Protein AF-0000000084686132 (afdb_homodimer)

Sequence (216 aa):
MSENVVHTTDDSFEQDVLASEQPVLVDFWAEWCGPCKMVAPILDEIADEYAGKLKVVKLDIDSNPAMPRRFGVRGIPTLMVYKAGEVEATKVGAVTKSQLSAFIDSNIMSENVVHTTDDSFEQDVLASEQPVLVDFWAEWCGPCKMVAPILDEIADEYAGKLKVVKLDIDSNPAMPRRFGVRGIPTLMVYKAGEVEATKVGAVTKSQLSAFIDSNI

Organism: NCBI:txid1198232

InterPro domains:
  IPR005746 Thioredoxin [PIRSF000077] (4-106)
  IPR005746 Thioredoxin [TIGR01068] (9-107)
  IPR013766 Thioredoxin domain [PF00085] (5-105)
  IPR013766 Thioredoxin domain [PS51352] (1-108)
  IPR017937 Thioredoxin, conserved site [PS00194] (25-43)
  IPR036249 Thioredoxin-like superfamily [SSF52833] (3-107)

Radius of gyration: 17.1 Å; Cα contacts (8 Å, |Δi|>4): 417; chains: 2; bounding box: 38×48×39 Å

pLDDT: mean 97.39, std 3.77, range [67.0, 98.94]

Solvent-accessible surface area (backbone atoms only — not comparable to full-atom values): 11495 Å² total; per-residue (Å²): 130,46,90,53,52,42,77,53,44,60,86,46,33,54,66,69,45,41,65,23,89,50,34,26,41,37,38,37,31,48,92,89,35,66,55,29,59,66,32,47,63,45,50,35,52,48,19,62,74,33,55,93,64,38,45,32,35,36,36,48,44,84,86,24,56,60,52,40,57,72,66,41,60,86,61,68,26,28,38,34,37,30,48,78,49,34,75,38,34,36,40,47,47,73,61,52,65,68,53,47,50,51,55,46,62,75,68,102,130,47,90,53,50,43,78,54,45,61,85,46,34,54,65,71,45,40,64,24,90,49,34,27,41,37,37,37,31,48,93,88,36,63,57,31,61,68,33,47,63,45,52,37,52,48,17,61,75,33,56,93,63,38,45,32,35,37,36,46,42,83,86,24,57,61,52,39,58,71,64,41,59,86,60,69,26,27,39,35,36,31,48,78,49,34,75,40,33,37,41,47,48,73,62,51,63,69,55,47,50,52,55,47,61,75,68,102

Nearest PDB structures (foldseek):
  2tir-assembly1_A  TM=9.862E-01  e=3.486E-18  Escherichia coli
  3dxb-assembly2_D  TM=9.756E-01  e=6.729E-18  Escherichia coli O157:H7
  5xoc-assembly1_B  TM=9.919E-01  e=1.387E-17  Escherichia coli K-12
  7sce-assembly1_A  TM=9.836E-01  e=7.675E-18  Escherichia coli K-12
  7ool-assembly2_B  TM=9.824E-01  e=1.216E-17  Candidatus Photodesmus anomalopis

Secondary structure (DSSP, 8-state):
--TTEEE--TTTHIIIIIT-SS-EEEEEE-TT-HHHHHHHHHHHHHHHHTTTT-EEEEEETTT--HHHHHTT--SSSEEEEEETTEEEEEEES---HHHHHHHHHTT-/--TTEEE--TTTHIIIIIT-SS-EEEEEE-TT-HHHHHHHHHHHHHHHHTTTT-EEEEEETTT--HHHHHTT--SSSEEEEEETTEEEEEEES---HHHHHHHHHTT-

Structure (mmCIF, N/CA/C/O backbone):
data_AF-0000000084686132-model_v1
#
loop_
_entity.id
_entity.type
_entity.pdbx_description
1 polymer Thioredoxin
#
loop_
_atom_site.group_PDB
_atom_site.id
_atom_site.type_symbol
_atom_site.label_atom_id
_atom_site.label_alt_id
_atom_site.label_comp_id
_atom_site.label_asym_id
_atom_site.label_entity_id
_atom_site.label_seq_id
_atom_site.pdbx_PDB_ins_code
_atom_site.Cartn_x
_atom_site.Cartn_y
_atom_site.Cartn_z
_atom_site.occupancy
_atom_site.B_iso_or_equiv
_atom_site.auth_seq_id
_atom_site.auth_comp_id
_atom_site.auth_asym_id
_atom_site.auth_atom_id
_atom_site.pdbx_PDB_model_num
ATOM 1 N N . MET A 1 1 ? 10.828 24.781 2.727 1 67 1 MET A N 1
ATOM 2 C CA . MET A 1 1 ? 9.797 23.891 3.258 1 67 1 MET A CA 1
ATOM 3 C C . MET A 1 1 ? 8.438 24.578 3.244 1 67 1 MET A C 1
ATOM 5 O O . MET A 1 1 ? 8.32 25.75 3.592 1 67 1 MET A O 1
ATOM 9 N N . SER A 1 2 ? 7.477 23.844 2.508 1 78.88 2 SER A N 1
ATOM 10 C CA . SER A 1 2 ? 6.145 24.438 2.418 1 78.88 2 SER A CA 1
ATOM 11 C C . SER A 1 2 ? 5.488 24.531 3.791 1 78.88 2 SER A C 1
ATOM 13 O O . SER A 1 2 ? 5.648 23.625 4.621 1 78.88 2 SER A O 1
ATOM 15 N N . GLU A 1 3 ? 4.855 25.625 4.023 1 87.94 3 GLU A N 1
ATOM 16 C CA . GLU A 1 3 ? 4.105 25.797 5.262 1 87.94 3 GLU A CA 1
ATOM 17 C C . GLU A 1 3 ? 2.916 24.844 5.328 1 87.94 3 GLU A C 1
ATOM 19 O O . GLU A 1 3 ? 2.324 24.656 6.391 1 87.94 3 GLU A O 1
ATOM 24 N N . ASN A 1 4 ? 2.699 24.188 4.23 1 92.62 4 ASN A N 1
ATOM 25 C CA . ASN A 1 4 ? 1.525 23.328 4.129 1 92.62 4 ASN A CA 1
ATOM 26 C C . ASN A 1 4 ? 1.869 21.875 4.43 1 92.62 4 ASN A C 1
ATOM 28 O O . ASN A 1 4 ? 0.999 21 4.379 1 92.62 4 ASN A O 1
ATOM 32 N N . VAL A 1 5 ? 3.125 21.703 4.84 1 97.5 5 VAL A N 1
ATOM 33 C CA . VAL A 1 5 ? 3.541 20.359 5.234 1 97.5 5 VAL A CA 1
ATOM 34 C C . VAL A 1 5 ? 3.67 20.297 6.758 1 97.5 5 VAL A C 1
ATOM 36 O O . VAL A 1 5 ? 4.34 21.125 7.367 1 97.5 5 VAL A O 1
ATOM 39 N N . VAL A 1 6 ? 3.086 19.344 7.309 1 98 6 VAL A N 1
ATOM 40 C CA . VAL A 1 6 ? 3.113 19.156 8.758 1 98 6 VAL A CA 1
ATOM 41 C C . VAL A 1 6 ? 4.156 18.109 9.125 1 98 6 VAL A C 1
ATOM 43 O O . VAL A 1 6 ? 4.234 17.047 8.5 1 98 6 VAL A O 1
ATOM 46 N N . HIS A 1 7 ? 4.953 18.359 10.094 1 98.44 7 HIS A N 1
ATOM 47 C CA . HIS A 1 7 ? 5.871 17.375 10.656 1 98.44 7 HIS A CA 1
ATOM 48 C C . HIS A 1 7 ? 5.324 16.797 11.961 1 98.44 7 HIS A C 1
ATOM 50 O O . HIS A 1 7 ? 5.262 17.484 12.977 1 98.44 7 HIS A O 1
ATOM 56 N N . THR A 1 8 ? 4.984 15.594 11.93 1 98.81 8 THR A N 1
ATOM 57 C CA . THR A 1 8 ? 4.328 14.953 13.062 1 98.81 8 THR A CA 1
ATOM 58 C C . THR A 1 8 ? 5.309 14.078 13.836 1 98.81 8 THR A C 1
ATOM 60 O O . THR A 1 8 ? 6.5 14.031 13.508 1 98.81 8 THR A O 1
ATOM 63 N N . THR A 1 9 ? 4.871 13.484 14.977 1 98.81 9 THR A N 1
ATOM 64 C CA . THR A 1 9 ? 5.605 12.562 15.828 1 98.81 9 THR A CA 1
ATOM 65 C C . THR A 1 9 ? 4.734 11.367 16.203 1 98.81 9 THR A C 1
ATOM 67 O O . THR A 1 9 ? 3.539 11.344 15.898 1 98.81 9 THR A O 1
ATOM 70 N N . ASP A 1 10 ? 5.348 10.414 16.828 1 98.88 10 ASP A N 1
ATOM 71 C CA . ASP A 1 10 ? 4.582 9.289 17.344 1 98.88 10 ASP A CA 1
ATOM 72 C C . ASP A 1 10 ? 3.482 9.758 18.297 1 98.88 10 ASP A C 1
ATOM 74 O O . ASP A 1 10 ? 2.375 9.219 18.297 1 98.88 10 ASP A O 1
ATOM 78 N N . ASP A 1 11 ? 3.781 10.82 18.969 1 98.69 11 ASP A N 1
ATOM 79 C CA . ASP A 1 11 ? 2.855 11.297 20 1 98.69 11 ASP A CA 1
ATOM 80 C C . ASP A 1 11 ? 1.684 12.047 19.375 1 98.69 11 ASP A C 1
ATOM 82 O O . ASP A 1 11 ? 0.564 12 19.891 1 98.69 11 ASP A O 1
ATOM 86 N N . SER A 1 12 ? 1.908 12.68 18.328 1 98.75 12 SER A N 1
ATOM 87 C CA . SER A 1 12 ? 0.886 13.547 17.75 1 98.75 12 SER A CA 1
ATOM 88 C C . SER A 1 12 ? 0.231 12.906 16.531 1 98.75 12 SER A C 1
ATOM 90 O O . SER A 1 12 ? -0.722 13.453 15.977 1 98.75 12 SER A O 1
ATOM 92 N N . PHE A 1 13 ? 0.649 11.758 16.172 1 98.88 13 PHE A N 1
ATOM 93 C CA . PHE A 1 13 ? 0.215 11.094 14.953 1 98.88 13 PHE A CA 1
ATOM 94 C C . PHE A 1 13 ? -1.297 10.906 14.945 1 98.88 13 PHE A C 1
ATOM 96 O O . PHE A 1 13 ? -1.955 11.133 13.93 1 98.88 13 PHE A O 1
ATOM 103 N N . GLU A 1 14 ? -1.869 10.453 16.016 1 98.62 14 GLU A N 1
ATOM 104 C CA . GLU A 1 14 ? -3.307 10.219 16.094 1 98.62 14 GLU A CA 1
ATOM 105 C C . GLU A 1 14 ? -4.098 11.477 15.758 1 98.62 14 GLU A C 1
ATOM 107 O O . GLU A 1 14 ? -5 11.43 14.914 1 98.62 14 GLU A O 1
ATOM 112 N N . GLN A 1 15 ? -3.777 12.516 16.297 1 98.5 15 GLN A N 1
ATOM 113 C CA . GLN A 1 15 ? -4.473 13.773 16.062 1 98.5 15 GLN A CA 1
ATOM 114 C C . GLN A 1 15 ? -4.203 14.297 14.656 1 98.5 15 GLN A C 1
ATOM 116 O O . GLN A 1 15 ? -5.125 14.742 13.969 1 98.5 15 GLN A O 1
ATOM 121 N N . ASP A 1 16 ? -2.951 14.188 14.234 1 98.62 16 ASP A N 1
ATOM 122 C CA . ASP A 1 16 ? -2.549 14.781 12.961 1 98.62 16 ASP A CA 1
ATOM 123 C C . ASP A 1 16 ? -3.064 13.961 11.781 1 98.62 16 ASP A C 1
ATOM 125 O O . ASP A 1 16 ? -3.328 14.508 10.711 1 98.62 16 ASP A O 1
ATOM 129 N N . VAL A 1 17 ? -3.26 12.656 11.969 1 98.81 17 VAL A N 1
ATOM 130 C CA . VAL A 1 17 ? -3.473 11.781 10.828 1 98.81 17 VAL A CA 1
ATOM 131 C C . VAL A 1 17 ? -4.762 10.984 11.016 1 98.81 17 VAL A C 1
ATOM 133 O O . VAL A 1 17 ? -5.711 11.133 10.242 1 98.81 17 VAL A O 1
ATOM 136 N N . LEU A 1 18 ? -4.852 10.258 12.102 1 98.62 18 LEU A N 1
ATOM 137 C CA . LEU A 1 18 ? -5.93 9.281 12.234 1 98.62 18 LEU A CA 1
ATOM 138 C C . LEU A 1 18 ? -7.258 9.977 12.531 1 98.62 18 LEU A C 1
ATOM 140 O O . LEU A 1 18 ? -8.312 9.508 12.109 1 98.62 18 LEU A O 1
ATOM 144 N N . ALA A 1 19 ? -7.219 11.109 13.156 1 98.62 19 ALA A N 1
ATOM 145 C CA . ALA A 1 19 ? -8.43 11.828 13.531 1 98.62 19 ALA A CA 1
ATOM 146 C C . ALA A 1 19 ? -8.773 12.914 12.508 1 98.62 19 ALA A C 1
ATOM 148 O O . ALA A 1 19 ? -9.766 13.633 12.664 1 98.62 19 ALA A O 1
ATOM 149 N N . SER A 1 20 ? -7.941 13 11.492 1 98.44 20 SER A N 1
ATOM 150 C CA . SER A 1 20 ? -8.148 14.047 10.508 1 98.44 20 SER A CA 1
ATOM 151 C C . SER A 1 20 ? -9.453 13.844 9.742 1 98.44 20 SER A C 1
ATOM 153 O O . SER A 1 20 ? -9.781 12.719 9.359 1 98.44 20 SER A O 1
ATOM 155 N N . GLU A 1 21 ? -10.125 14.898 9.453 1 97.06 21 GLU A N 1
ATOM 156 C CA . GLU A 1 21 ? -11.344 14.844 8.656 1 97.06 21 GLU A CA 1
ATOM 157 C C . GLU A 1 21 ? -11.023 14.82 7.164 1 97.06 21 GLU A C 1
ATOM 159 O O . GLU A 1 21 ? -11.82 14.336 6.355 1 97.06 21 GLU A O 1
ATOM 164 N N . GLN A 1 22 ? -9.906 15.359 6.883 1 97.44 22 GLN A N 1
ATOM 165 C CA . GLN A 1 22 ? -9.438 15.344 5.5 1 97.44 22 GLN A CA 1
ATOM 166 C C . GLN A 1 22 ? -8.539 14.141 5.234 1 97.44 22 GLN A C 1
ATOM 168 O O . GLN A 1 22 ? -7.883 13.641 6.148 1 97.44 22 GLN A O 1
ATOM 173 N N . PRO A 1 23 ? -8.508 13.711 3.951 1 98.75 23 PRO A N 1
ATOM 174 C CA . PRO A 1 23 ? -7.473 12.719 3.623 1 98.75 23 PRO A CA 1
ATOM 175 C C . PRO A 1 23 ? -6.062 13.211 3.943 1 98.75 23 PRO A C 1
ATOM 177 O O . PRO A 1 23 ? -5.785 14.414 3.846 1 98.75 23 PRO A O 1
ATOM 180 N N . VAL A 1 24 ? -5.219 12.289 4.344 1 98.88 24 VAL A N 1
ATOM 181 C CA . VAL A 1 24 ? -3.852 12.641 4.711 1 98.88 24 VAL A CA 1
ATOM 182 C C . VAL A 1 24 ? -2.865 11.797 3.91 1 98.88 24 VAL A C 1
ATOM 184 O O . VAL A 1 24 ? -3.049 10.586 3.77 1 98.88 24 VAL A O 1
ATOM 187 N N . LEU A 1 25 ? -1.914 12.422 3.314 1 98.94 25 LEU A N 1
ATOM 188 C CA . LEU A 1 25 ? -0.733 11.734 2.803 1 98.94 25 LEU A CA 1
ATOM 189 C C . LEU A 1 25 ? 0.409 11.789 3.812 1 98.94 25 LEU A C 1
ATOM 191 O O . LEU A 1 25 ? 0.868 12.875 4.176 1 98.94 25 LEU A O 1
ATOM 195 N N . VAL A 1 26 ? 0.846 10.656 4.242 1 98.94 26 VAL A N 1
ATOM 196 C CA . VAL A 1 26 ? 1.971 10.594 5.168 1 98.94 26 VAL A CA 1
ATOM 197 C C . VAL A 1 26 ? 3.223 10.117 4.434 1 98.94 26 VAL A C 1
ATOM 199 O O . VAL A 1 26 ? 3.191 9.102 3.738 1 98.94 26 VAL A O 1
ATOM 202 N N . ASP A 1 27 ? 4.262 10.867 4.598 1 98.88 27 ASP A N 1
ATOM 203 C CA . ASP A 1 27 ? 5.594 10.5 4.125 1 98.88 27 ASP A CA 1
ATOM 204 C C . ASP A 1 27 ? 6.461 9.984 5.27 1 98.88 27 ASP A C 1
ATOM 206 O O . ASP A 1 27 ? 6.867 10.758 6.141 1 98.88 27 ASP A O 1
ATOM 210 N N . PHE A 1 28 ? 6.68 8.711 5.289 1 98.94 28 PHE A N 1
ATOM 211 C CA . PHE A 1 28 ? 7.68 8.148 6.184 1 98.94 28 PHE A CA 1
ATOM 212 C C . PHE A 1 28 ? 9.078 8.266 5.578 1 98.94 28 PHE A C 1
ATOM 214 O O . PHE A 1 28 ? 9.352 7.688 4.523 1 98.94 28 PHE A O 1
ATOM 221 N N . TRP A 1 29 ? 9.906 8.977 6.285 1 98.69 29 TRP A N 1
ATOM 222 C CA . TRP A 1 29 ? 11.18 9.359 5.691 1 98.69 29 TRP A CA 1
ATOM 223 C C . TRP A 1 29 ? 12.297 9.336 6.734 1 98.69 29 TRP A C 1
ATOM 225 O O . TRP A 1 29 ? 12.039 9.117 7.922 1 98.69 29 TRP A O 1
ATOM 235 N N . ALA A 1 30 ? 13.516 9.445 6.238 1 98.75 30 ALA A N 1
ATOM 236 C CA . ALA A 1 30 ? 14.688 9.648 7.09 1 98.75 30 ALA A CA 1
ATOM 237 C C . ALA A 1 30 ? 15.68 10.609 6.441 1 98.75 30 ALA A C 1
ATOM 239 O O . ALA A 1 30 ? 15.719 10.734 5.215 1 98.75 30 ALA A O 1
ATOM 240 N N . GLU A 1 31 ? 16.5 11.234 7.305 1 97.5 31 GLU A N 1
ATOM 241 C CA . GLU A 1 31 ? 17.469 12.211 6.824 1 97.5 31 GLU A CA 1
ATOM 242 C C . GLU A 1 31 ? 18.516 11.562 5.91 1 97.5 31 GLU A C 1
ATOM 244 O O . GLU A 1 31 ? 18.969 12.18 4.945 1 97.5 31 GLU A O 1
ATOM 249 N N . TRP A 1 32 ? 18.891 10.352 6.148 1 98 32 TRP A N 1
ATOM 250 C CA . TRP A 1 32 ? 19.953 9.641 5.445 1 98 32 TRP A CA 1
ATOM 251 C C . TRP A 1 32 ? 19.422 9.008 4.16 1 98 32 TRP A C 1
ATOM 253 O O . TRP A 1 32 ? 20.188 8.367 3.428 1 98 32 TRP A O 1
ATOM 263 N N . CYS A 1 33 ? 18.25 9.227 3.895 1 98.31 33 CYS A N 1
ATOM 264 C CA . CYS A 1 33 ? 17.641 8.562 2.756 1 98.31 33 CYS A CA 1
ATOM 265 C C . CYS A 1 33 ? 17.672 9.453 1.516 1 98.31 33 CYS A C 1
ATOM 267 O O . CYS A 1 33 ? 16.953 10.438 1.426 1 98.31 33 CYS A O 1
ATOM 269 N N . GLY A 1 34 ? 18.422 9.117 0.52 1 97.88 34 GLY A N 1
ATOM 270 C CA . GLY A 1 34 ? 18.594 9.875 -0.711 1 97.88 34 GLY A CA 1
ATOM 271 C C . GLY A 1 34 ? 17.297 10.062 -1.48 1 97.88 34 GLY A C 1
ATOM 272 O O . GLY A 1 34 ? 16.891 11.195 -1.742 1 97.88 34 GLY A O 1
ATOM 273 N N . PRO A 1 35 ? 16.703 8.953 -1.804 1 98.25 35 PRO A N 1
ATOM 274 C CA . PRO A 1 35 ? 15.422 9.07 -2.504 1 98.25 35 PRO A CA 1
ATOM 275 C C . PRO A 1 35 ? 14.406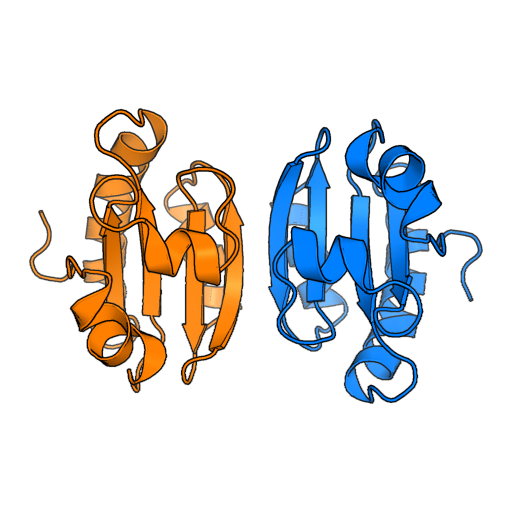 9.922 -1.742 1 98.25 35 PRO A C 1
ATOM 277 O O . PRO A 1 35 ? 13.617 10.648 -2.355 1 98.25 35 PRO A O 1
ATOM 280 N N . CYS A 1 36 ? 14.367 9.875 -0.479 1 98.56 36 CYS A N 1
ATOM 281 C CA . CYS A 1 36 ? 13.477 10.719 0.309 1 98.56 36 CYS A CA 1
ATOM 282 C C . CYS A 1 36 ? 13.727 12.195 0.025 1 98.56 36 CYS A C 1
ATOM 284 O O . CYS A 1 36 ? 12.789 12.984 -0.061 1 98.56 36 CYS A O 1
ATOM 286 N N . LYS A 1 37 ? 14.891 12.5 -0.057 1 97.5 37 LYS A N 1
ATOM 287 C CA . LYS A 1 37 ? 15.25 13.891 -0.342 1 97.5 37 LYS A CA 1
ATOM 288 C C . LYS A 1 37 ? 14.719 14.32 -1.709 1 97.5 37 LYS A C 1
ATOM 290 O O . LYS A 1 37 ? 14.336 15.477 -1.895 1 97.5 37 LYS A O 1
ATOM 295 N N . MET A 1 38 ? 14.68 13.383 -2.654 1 96.94 38 MET A N 1
ATOM 296 C CA . MET A 1 38 ? 14.172 13.656 -3.996 1 96.94 38 MET A CA 1
ATOM 297 C C . MET A 1 38 ? 12.656 13.867 -3.977 1 96.94 38 MET A C 1
ATOM 299 O O . MET A 1 38 ? 12.117 14.594 -4.809 1 96.94 38 MET A O 1
ATOM 303 N N . VAL A 1 39 ? 12.031 13.297 -3.051 1 98 39 VAL A N 1
ATOM 304 C CA . VAL A 1 39 ? 10.578 13.344 -2.961 1 98 39 VAL A CA 1
ATOM 305 C C . VAL A 1 39 ? 10.148 14.594 -2.189 1 98 39 VAL A C 1
ATOM 307 O O . VAL A 1 39 ? 9.055 15.117 -2.402 1 98 39 VAL A O 1
ATOM 310 N N . ALA A 1 40 ? 10.992 15.117 -1.39 1 97.94 40 ALA A N 1
ATOM 311 C CA . ALA A 1 40 ? 10.68 16.203 -0.459 1 97.94 40 ALA A CA 1
ATOM 312 C C . ALA A 1 40 ? 10.125 17.422 -1.198 1 97.94 40 ALA A C 1
ATOM 314 O O . ALA A 1 40 ? 9.055 17.922 -0.861 1 97.94 40 ALA A O 1
ATOM 315 N N . PRO A 1 41 ? 10.828 17.891 -2.25 1 97.94 41 PRO A N 1
ATOM 316 C CA . PRO A 1 41 ? 10.289 19.047 -2.947 1 97.94 41 PRO A CA 1
ATOM 317 C C . PRO A 1 41 ? 8.961 18.766 -3.643 1 97.94 41 PRO A C 1
ATOM 319 O O . PRO A 1 41 ? 8.125 19.656 -3.781 1 97.94 41 PRO A O 1
ATOM 322 N N . ILE A 1 42 ? 8.773 17.609 -4.074 1 98.5 42 ILE A N 1
ATOM 323 C CA . ILE A 1 42 ? 7.523 17.188 -4.707 1 98.5 42 ILE A CA 1
ATOM 324 C C . ILE A 1 42 ? 6.383 17.281 -3.697 1 98.5 42 ILE A C 1
ATOM 326 O O . ILE A 1 42 ? 5.293 17.75 -4.027 1 98.5 42 ILE A O 1
ATOM 330 N N . LEU A 1 43 ? 6.672 16.859 -2.469 1 98.69 43 LEU A N 1
ATOM 331 C CA . LEU A 1 43 ? 5.664 16.922 -1.417 1 98.69 43 LEU A CA 1
ATOM 332 C C . LEU A 1 43 ? 5.27 18.359 -1.12 1 98.69 43 LEU A C 1
ATOM 334 O O . LEU A 1 43 ? 4.105 18.641 -0.832 1 98.69 43 LEU A O 1
ATOM 338 N N . ASP A 1 44 ? 6.2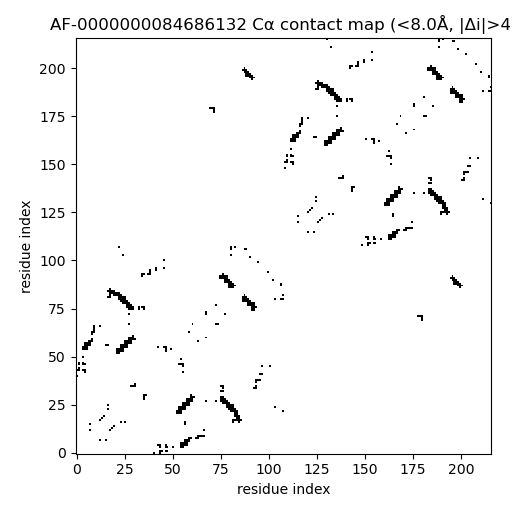34 19.25 -1.21 1 98.38 44 ASP A N 1
ATOM 339 C CA . ASP A 1 44 ? 5.93 20.672 -1.042 1 98.38 44 ASP A CA 1
ATOM 340 C C . ASP A 1 44 ? 4.957 21.156 -2.115 1 98.38 44 ASP A C 1
ATOM 342 O O . ASP A 1 44 ? 3.973 21.828 -1.812 1 98.38 44 ASP A O 1
ATOM 346 N N . GLU A 1 45 ? 5.242 20.75 -3.303 1 98.5 45 GLU A N 1
ATOM 347 C CA . GLU A 1 45 ? 4.375 21.141 -4.41 1 98.5 45 GLU A CA 1
ATOM 348 C C . GLU A 1 45 ? 2.979 20.531 -4.254 1 98.5 45 GLU A C 1
ATOM 350 O O . GLU A 1 45 ? 1.976 21.219 -4.48 1 98.5 45 GLU A O 1
ATOM 355 N N . ILE A 1 46 ? 2.932 19.297 -3.869 1 98.69 46 ILE A N 1
ATOM 356 C CA . ILE A 1 46 ? 1.668 18.594 -3.678 1 98.69 46 ILE A CA 1
ATOM 357 C C . ILE A 1 46 ? 0.862 19.281 -2.572 1 98.69 46 ILE A C 1
ATOM 359 O O . ILE A 1 46 ? -0.346 19.469 -2.711 1 98.69 46 ILE A O 1
ATOM 363 N N . ALA A 1 47 ? 1.537 19.641 -1.506 1 98.5 47 ALA A N 1
ATOM 364 C CA . ALA A 1 47 ? 0.864 20.281 -0.386 1 98.5 47 ALA A CA 1
ATOM 365 C C . ALA A 1 47 ? 0.205 21.594 -0.826 1 98.5 47 ALA A C 1
ATOM 367 O O . ALA A 1 47 ? -0.906 21.906 -0.396 1 98.5 47 ALA A O 1
ATOM 368 N N . ASP A 1 48 ? 0.89 22.234 -1.676 1 97.88 48 ASP A N 1
ATOM 369 C CA . ASP A 1 48 ? 0.363 23.5 -2.176 1 97.88 48 ASP A CA 1
ATOM 370 C C . ASP A 1 48 ? -0.796 23.266 -3.143 1 97.88 48 ASP A C 1
ATOM 372 O O . ASP A 1 48 ? -1.846 23.906 -3.025 1 97.88 48 ASP A O 1
ATOM 376 N N . GLU A 1 49 ? -0.63 22.375 -3.98 1 98 49 GLU A N 1
ATOM 377 C CA . GLU A 1 49 ? -1.593 22.125 -5.051 1 98 49 GLU A CA 1
ATOM 378 C C . GLU A 1 49 ? -2.885 21.531 -4.508 1 98 49 GLU A C 1
ATOM 380 O O . GLU A 1 49 ? -3.965 21.766 -5.055 1 98 49 GLU A O 1
ATOM 385 N N . TYR A 1 50 ? -2.805 20.781 -3.443 1 98.06 50 TYR A N 1
ATOM 386 C CA . TYR A 1 50 ? -3.971 20.078 -2.922 1 98.06 50 TYR A CA 1
ATOM 387 C C . TYR A 1 50 ? -4.453 20.703 -1.624 1 98.06 50 TYR A C 1
ATOM 389 O O . TYR A 1 50 ? -5.199 20.078 -0.862 1 98.06 50 TYR A O 1
ATOM 397 N N . ALA A 1 51 ? -3.994 21.844 -1.388 1 96.81 51 ALA A N 1
ATOM 398 C CA . ALA A 1 51 ? -4.391 22.547 -0.172 1 96.81 51 ALA A CA 1
ATOM 399 C C . ALA A 1 51 ? -5.906 22.562 -0.011 1 96.81 51 ALA A C 1
ATOM 401 O O . ALA A 1 51 ? -6.637 22.844 -0.965 1 96.81 51 ALA A O 1
ATOM 402 N N . GLY A 1 52 ? -6.301 22.172 1.222 1 96.31 52 GLY A N 1
ATOM 403 C CA . GLY A 1 52 ? -7.73 22.156 1.491 1 96.31 52 GLY A CA 1
ATOM 404 C C . GLY A 1 52 ? -8.383 20.828 1.164 1 96.31 52 GLY A C 1
ATOM 405 O O . GLY A 1 52 ? -9.477 20.531 1.636 1 96.31 52 GLY A O 1
ATOM 406 N N . LYS A 1 53 ? -7.75 20 0.388 1 97.38 53 LYS A N 1
ATOM 407 C CA . LYS A 1 53 ? -8.297 18.719 -0.031 1 97.38 53 LYS A CA 1
ATOM 408 C C . LYS A 1 53 ? -7.504 17.547 0.569 1 97.38 53 LYS A C 1
ATOM 410 O O . LYS A 1 53 ? -8.031 16.453 0.739 1 97.38 53 LYS A O 1
ATOM 415 N N . LEU A 1 54 ? -6.262 17.875 0.824 1 98.62 54 LEU A N 1
ATOM 416 C CA . LEU A 1 54 ? -5.312 16.875 1.294 1 98.62 54 LEU A CA 1
ATOM 417 C C . LEU A 1 54 ? -4.312 17.484 2.271 1 98.62 54 LEU A C 1
ATOM 419 O O . LEU A 1 54 ? -3.736 18.531 1.997 1 98.62 54 LEU A O 1
ATOM 423 N N . LYS A 1 55 ? -4.16 16.844 3.381 1 98.62 55 LYS A N 1
ATOM 424 C CA . LYS A 1 55 ? -3.102 17.203 4.316 1 98.62 55 LYS A CA 1
ATOM 425 C C . LYS A 1 55 ? -1.839 16.391 4.066 1 98.62 55 LYS A C 1
ATOM 427 O O . LYS A 1 55 ? -1.903 15.164 3.926 1 98.62 55 LYS A O 1
ATOM 432 N N . VAL A 1 56 ? -0.719 17.062 3.959 1 98.88 56 VAL A N 1
ATOM 433 C CA . VAL A 1 56 ? 0.553 16.375 3.768 1 98.88 56 VAL A CA 1
ATOM 434 C C . VAL A 1 56 ? 1.347 16.375 5.07 1 98.88 56 VAL A C 1
ATOM 436 O O . VAL A 1 56 ? 1.581 17.438 5.656 1 98.88 56 VAL A O 1
ATOM 439 N N . VAL A 1 57 ? 1.726 15.211 5.504 1 98.88 57 VAL A N 1
ATOM 440 C CA . VAL A 1 57 ? 2.377 15.023 6.797 1 98.88 57 VAL A CA 1
ATOM 441 C C . VAL A 1 57 ? 3.672 14.234 6.617 1 98.88 57 VAL A C 1
ATOM 443 O O . VAL A 1 57 ? 3.73 13.305 5.809 1 98.88 57 VAL A O 1
ATOM 446 N N . LYS A 1 58 ? 4.676 14.609 7.305 1 98.88 58 LYS A N 1
ATOM 447 C CA . LYS A 1 58 ? 5.945 13.891 7.297 1 98.88 58 LYS A CA 1
ATOM 448 C C . LYS A 1 58 ? 6.262 13.32 8.672 1 98.88 58 LYS A C 1
ATOM 450 O O . LYS A 1 58 ? 6.043 13.977 9.695 1 98.88 58 LYS A O 1
ATOM 455 N N . LEU A 1 59 ? 6.727 12.117 8.695 1 98.94 59 LEU A N 1
ATOM 456 C CA . LEU A 1 59 ? 7.168 11.484 9.938 1 98.94 59 LEU A CA 1
ATOM 457 C C . LEU A 1 59 ? 8.547 10.867 9.766 1 98.94 59 LEU A C 1
ATOM 459 O O . LEU A 1 59 ? 8.734 9.969 8.938 1 98.94 59 LEU A O 1
ATOM 463 N N . ASP A 1 60 ? 9.531 11.352 10.555 1 98.88 60 ASP A N 1
ATOM 464 C CA . ASP A 1 60 ? 10.891 10.812 10.555 1 98.88 60 ASP A CA 1
ATOM 465 C C . ASP A 1 60 ? 10.961 9.5 11.32 1 98.88 60 ASP A C 1
ATOM 467 O O . ASP A 1 60 ? 10.758 9.469 12.539 1 98.88 60 ASP A O 1
ATOM 471 N N . ILE A 1 61 ? 11.344 8.398 10.633 1 98.75 61 ILE A N 1
ATOM 472 C CA . ILE A 1 61 ? 11.227 7.07 11.227 1 98.75 61 ILE A CA 1
ATOM 473 C C . ILE A 1 61 ? 12.312 6.871 12.281 1 98.75 61 ILE A C 1
ATOM 475 O O . ILE A 1 61 ? 12.188 6.008 13.148 1 98.75 61 ILE A O 1
ATOM 479 N N . ASP A 1 62 ? 13.406 7.602 12.234 1 98.56 62 ASP A N 1
ATOM 480 C CA . ASP A 1 62 ? 14.492 7.441 13.188 1 98.56 62 ASP A CA 1
ATOM 481 C C . ASP A 1 62 ? 14.109 8.008 14.555 1 98.56 62 ASP A C 1
ATOM 483 O O . ASP A 1 62 ? 14.375 7.383 15.586 1 98.56 62 ASP A O 1
ATOM 487 N N . SER A 1 63 ? 13.414 9.078 14.531 1 98.56 63 SER A N 1
ATOM 488 C CA . SER A 1 63 ? 13.031 9.75 15.773 1 98.56 63 SER A CA 1
ATOM 489 C C . SER A 1 63 ? 11.672 9.258 16.281 1 98.56 63 SER A C 1
ATOM 491 O O . SER A 1 63 ? 11.312 9.492 17.438 1 98.56 63 SER A O 1
ATOM 493 N N . ASN A 1 64 ? 10.969 8.586 15.414 1 98.81 64 ASN A N 1
ATOM 494 C CA . ASN A 1 64 ? 9.609 8.148 15.727 1 98.81 64 ASN A CA 1
ATOM 495 C C . ASN A 1 64 ? 9.367 6.711 15.273 1 98.81 64 ASN A C 1
ATOM 497 O O . ASN A 1 64 ? 8.617 6.473 14.328 1 98.81 64 ASN A O 1
ATOM 501 N N . PRO A 1 65 ? 9.875 5.715 15.992 1 98.38 65 PRO A N 1
ATOM 502 C CA . PRO A 1 65 ? 9.867 4.324 15.531 1 98.38 65 PRO A CA 1
ATOM 503 C C . PRO A 1 65 ? 8.523 3.639 15.75 1 98.38 65 PRO A C 1
ATOM 505 O O . PRO A 1 65 ? 8.25 2.594 15.156 1 98.38 65 PRO A O 1
ATOM 508 N N . ALA A 1 66 ? 7.59 4.184 16.516 1 98.56 66 ALA A N 1
ATOM 509 C CA . ALA A 1 66 ? 6.391 3.457 16.922 1 98.56 66 ALA A CA 1
ATOM 510 C C . ALA A 1 66 ? 5.395 3.355 15.773 1 98.56 66 ALA A C 1
ATOM 512 O O . ALA A 1 66 ? 4.941 2.26 15.43 1 98.56 66 ALA A O 1
ATOM 513 N N . MET A 1 67 ? 5.062 4.461 15.094 1 98.38 67 MET A N 1
ATOM 514 C CA . MET A 1 67 ? 4.039 4.457 14.055 1 98.38 67 MET A CA 1
ATOM 515 C C . MET A 1 67 ? 4.52 3.709 12.812 1 98.38 67 MET A C 1
ATOM 517 O O . MET A 1 67 ? 3.777 2.92 12.227 1 98.38 67 MET A O 1
ATOM 521 N N . PRO A 1 68 ? 5.828 3.898 12.398 1 98.25 68 PRO A N 1
ATOM 522 C CA . PRO A 1 68 ? 6.32 3.086 11.281 1 98.25 68 PRO A CA 1
ATOM 523 C C . PRO A 1 68 ? 6.199 1.586 11.547 1 98.25 68 PRO A C 1
ATOM 525 O O . PRO A 1 68 ? 5.82 0.827 10.648 1 98.25 68 PRO A O 1
ATOM 528 N N . ARG A 1 69 ? 6.484 1.239 12.734 1 96.81 69 ARG A N 1
ATOM 529 C CA . ARG A 1 69 ? 6.34 -0.168 13.102 1 96.81 69 ARG A CA 1
ATOM 530 C C . ARG A 1 69 ? 4.875 -0.59 13.086 1 96.81 69 ARG A C 1
ATOM 532 O O . ARG A 1 69 ? 4.527 -1.62 12.5 1 96.81 69 ARG A O 1
ATOM 539 N N . ARG A 1 70 ? 4.023 0.198 13.648 1 95.88 70 ARG A N 1
ATOM 540 C CA . ARG A 1 70 ? 2.598 -0.093 13.758 1 95.88 70 ARG A CA 1
ATOM 541 C C . ARG A 1 70 ? 1.962 -0.257 12.383 1 95.88 70 ARG A C 1
ATOM 543 O O . ARG A 1 70 ? 1.096 -1.113 12.195 1 95.88 70 ARG A O 1
ATOM 550 N N . PHE A 1 71 ? 2.41 0.499 11.445 1 96.75 71 PHE A N 1
ATOM 551 C CA . PHE A 1 71 ? 1.749 0.509 10.141 1 96.75 71 PHE A CA 1
ATOM 552 C C . PHE A 1 71 ? 2.561 -0.271 9.117 1 96.75 71 PHE A C 1
ATOM 554 O O . PHE A 1 71 ? 2.291 -0.194 7.914 1 96.75 71 PHE A O 1
ATOM 561 N N . GLY A 1 72 ? 3.564 -0.969 9.578 1 94.62 72 GLY A N 1
ATOM 562 C CA . GLY A 1 72 ? 4.258 -1.946 8.758 1 94.62 72 GLY A CA 1
ATOM 563 C C . GLY A 1 72 ? 5.176 -1.315 7.727 1 94.62 72 GLY A C 1
ATOM 564 O O . GLY A 1 72 ? 5.305 -1.821 6.609 1 94.62 72 GLY A O 1
ATOM 565 N N . VAL A 1 73 ? 5.812 -0.236 8.039 1 97.31 73 VAL A N 1
ATOM 566 C CA . VAL A 1 73 ? 6.777 0.398 7.152 1 97.31 73 VAL A CA 1
ATOM 567 C C . VAL A 1 73 ? 8.07 -0.41 7.137 1 97.31 73 VAL A C 1
ATOM 569 O O . VAL A 1 73 ? 8.727 -0.562 8.172 1 97.31 73 VAL A O 1
ATOM 572 N N . ARG A 1 74 ? 8.398 -0.876 5.969 1 93.5 74 ARG A N 1
ATOM 573 C CA . ARG A 1 74 ? 9.539 -1.78 5.871 1 93.5 74 ARG A CA 1
ATOM 574 C C . ARG A 1 74 ? 10.664 -1.16 5.047 1 93.5 74 ARG A C 1
ATOM 576 O O . ARG A 1 74 ? 11.758 -1.722 4.957 1 93.5 74 ARG A O 1
ATOM 583 N N . GLY A 1 75 ? 10.414 -0.094 4.52 1 95.88 75 GLY A N 1
ATOM 584 C CA . GLY A 1 75 ? 11.336 0.677 3.691 1 95.88 75 GLY A CA 1
ATOM 585 C C . GLY A 1 75 ? 10.914 2.125 3.525 1 95.88 75 GLY A C 1
ATOM 586 O O . GLY A 1 75 ? 9.789 2.494 3.871 1 95.88 75 GLY A O 1
ATOM 587 N N . ILE A 1 76 ? 11.852 2.963 3.037 1 98.12 76 ILE A N 1
ATOM 588 C CA . ILE A 1 76 ? 11.531 4.371 2.84 1 98.12 76 ILE A CA 1
ATOM 589 C C . ILE A 1 76 ? 12.109 4.855 1.513 1 98.12 76 ILE A C 1
ATOM 591 O O . ILE A 1 76 ? 13.125 4.328 1.043 1 98.12 76 ILE A O 1
ATOM 595 N N . PRO A 1 77 ? 11.578 5.906 0.928 1 98.69 77 PRO A N 1
ATOM 596 C CA . PRO A 1 77 ? 10.336 6.531 1.395 1 98.69 77 PRO A CA 1
ATOM 597 C C . PRO A 1 77 ? 9.125 5.621 1.244 1 98.69 77 PRO A C 1
ATOM 599 O O . PRO A 1 77 ? 9.062 4.812 0.312 1 98.69 77 PRO A O 1
ATOM 602 N N . THR A 1 78 ? 8.203 5.582 2.146 1 98.81 78 THR A N 1
ATOM 603 C CA . THR A 1 78 ? 6.863 5.004 2.066 1 98.81 78 THR A CA 1
ATOM 604 C C . THR A 1 78 ? 5.797 6.086 2.211 1 98.81 78 THR A C 1
ATOM 606 O O . THR A 1 78 ? 5.816 6.859 3.17 1 98.81 78 THR A O 1
ATOM 609 N N . LEU A 1 79 ? 4.961 6.168 1.218 1 98.88 79 LEU A N 1
ATOM 610 C CA . LEU A 1 79 ? 3.859 7.125 1.188 1 98.88 79 LEU A CA 1
ATOM 611 C C . LEU A 1 79 ? 2.523 6.426 1.406 1 98.88 79 LEU A C 1
ATOM 613 O O . LEU A 1 79 ? 2.178 5.496 0.674 1 98.88 79 LEU A O 1
ATOM 617 N N . MET A 1 80 ? 1.764 6.871 2.43 1 98.81 80 MET A N 1
ATOM 618 C CA . MET A 1 80 ? 0.474 6.258 2.732 1 98.81 80 MET A CA 1
ATOM 619 C C . MET A 1 80 ? -0.642 7.297 2.703 1 98.81 80 MET A C 1
ATOM 621 O O . MET A 1 80 ? -0.496 8.391 3.258 1 98.81 80 MET A O 1
ATOM 625 N N . VAL A 1 81 ? -1.729 6.98 2.041 1 98.88 81 VAL A N 1
ATOM 626 C CA . VAL A 1 81 ? -2.93 7.805 2.086 1 98.88 81 VAL A CA 1
ATOM 627 C C . VAL A 1 81 ? -3.881 7.277 3.158 1 98.88 81 VAL A C 1
ATOM 629 O O . VAL A 1 81 ? -4.18 6.082 3.197 1 98.88 81 VAL A O 1
ATOM 632 N N . TYR A 1 82 ? -4.227 8.125 4.035 1 98.69 82 TYR A N 1
ATOM 633 C CA . TYR A 1 82 ? -5.207 7.828 5.074 1 98.69 82 TYR A CA 1
ATOM 634 C C . TYR A 1 82 ? -6.531 8.531 4.789 1 98.69 82 TYR A C 1
ATOM 636 O O . TYR A 1 82 ? -6.547 9.688 4.359 1 98.69 82 TYR A O 1
ATOM 644 N N . LYS A 1 83 ? -7.617 7.863 5.031 1 97.94 83 LYS A N 1
ATOM 645 C CA . LYS A 1 83 ? -8.969 8.406 5.004 1 97.94 83 LYS A CA 1
ATOM 646 C C . LYS A 1 83 ? -9.805 7.867 6.164 1 97.94 83 LYS A C 1
ATOM 648 O O . LYS A 1 83 ? -9.883 6.652 6.363 1 97.94 83 LYS A O 1
ATOM 653 N N . ALA A 1 84 ? -10.266 8.828 6.926 1 96.31 84 ALA A N 1
ATOM 654 C CA . ALA A 1 84 ? -11.117 8.461 8.055 1 96.31 84 ALA A CA 1
ATOM 655 C C . ALA A 1 84 ? -10.391 7.516 9.008 1 96.31 84 ALA A C 1
ATOM 657 O O . ALA A 1 84 ? -10.945 6.5 9.43 1 96.31 84 AL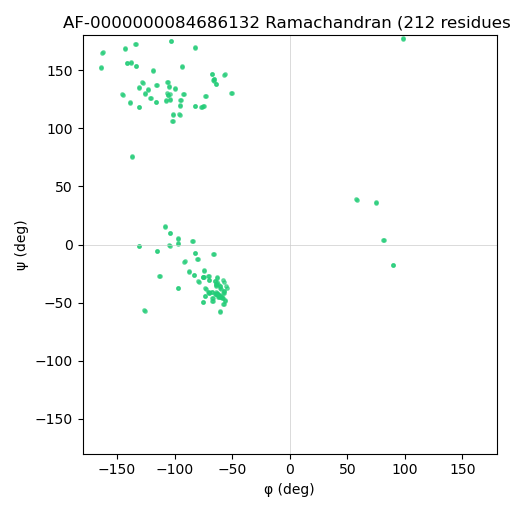A A O 1
ATOM 658 N N . GLY A 1 85 ? -9.109 7.824 9.164 1 96.5 85 GLY A N 1
ATOM 659 C CA . GLY A 1 85 ? -8.305 7.141 10.164 1 96.5 85 GLY A CA 1
ATOM 660 C C . GLY A 1 85 ? -7.797 5.789 9.695 1 96.5 85 GLY A C 1
ATOM 661 O O . GLY A 1 85 ? -7.16 5.062 10.461 1 96.5 85 GLY A O 1
ATOM 662 N N . GLU A 1 86 ? -8.078 5.441 8.391 1 96.75 86 GLU A N 1
ATOM 663 C CA . GLU A 1 86 ? -7.664 4.148 7.859 1 96.75 86 GLU A CA 1
ATOM 664 C C . GLU A 1 86 ? -6.711 4.32 6.68 1 96.75 86 GLU A C 1
ATOM 666 O O . GLU A 1 86 ? -6.809 5.297 5.934 1 96.75 86 GLU A O 1
ATOM 671 N N . VAL A 1 87 ? -5.828 3.355 6.535 1 98 87 VAL A N 1
ATOM 672 C CA . VAL A 1 87 ? -4.969 3.355 5.355 1 98 87 VAL A CA 1
ATOM 673 C C . VAL A 1 87 ? -5.777 2.953 4.125 1 98 87 VAL A C 1
ATOM 675 O O . VAL A 1 87 ? -6.457 1.925 4.129 1 98 87 VAL A O 1
ATOM 678 N N . GLU A 1 88 ? -5.656 3.818 3.113 1 98 88 GLU A N 1
ATOM 679 C CA . GLU A 1 88 ? -6.332 3.541 1.85 1 98 88 GLU A CA 1
ATOM 680 C C . GLU A 1 88 ? -5.383 2.898 0.843 1 98 88 GLU A C 1
ATOM 682 O O . GLU A 1 88 ? -5.789 2.045 0.052 1 98 88 GLU A O 1
ATOM 687 N N . ALA A 1 89 ? -4.168 3.363 0.874 1 98.44 89 ALA A N 1
ATOM 688 C CA . ALA A 1 89 ? -3.191 2.912 -0.113 1 98.44 89 ALA A CA 1
ATOM 689 C C . ALA A 1 89 ? -1.771 3.26 0.323 1 98.44 89 ALA A C 1
ATOM 691 O O . ALA A 1 89 ? -1.562 4.227 1.061 1 98.44 89 ALA A O 1
ATOM 692 N N . THR A 1 90 ? -0.83 2.492 -0.11 1 98.69 90 THR A N 1
ATOM 693 C CA . THR A 1 90 ? 0.589 2.686 0.164 1 98.69 90 THR A CA 1
ATOM 694 C C . THR A 1 90 ? 1.404 2.607 -1.123 1 98.69 90 THR A C 1
ATOM 696 O O . THR A 1 90 ? 1.144 1.76 -1.979 1 98.69 90 THR A O 1
ATOM 699 N N . LYS A 1 91 ? 2.285 3.51 -1.278 1 98.62 91 LYS A N 1
ATOM 700 C CA . LYS A 1 91 ? 3.303 3.486 -2.324 1 98.62 91 LYS A CA 1
ATOM 701 C C . LYS A 1 91 ? 4.707 3.504 -1.727 1 98.62 91 LYS A C 1
ATOM 703 O O . LYS A 1 91 ? 5.027 4.371 -0.91 1 98.62 91 LYS A O 1
ATOM 708 N N . VAL A 1 92 ? 5.527 2.51 -2.146 1 98.06 92 VAL A N 1
ATOM 709 C CA . VAL A 1 92 ? 6.871 2.404 -1.586 1 98.06 92 VAL A CA 1
ATOM 710 C C . VAL A 1 92 ? 7.898 2.887 -2.607 1 98.06 92 VAL A C 1
ATOM 712 O O . VAL A 1 92 ? 7.805 2.561 -3.793 1 98.06 92 VAL A O 1
ATOM 715 N N . GLY A 1 93 ? 8.852 3.664 -2.166 1 97.31 93 GLY A N 1
ATOM 716 C CA . GLY A 1 93 ? 9.938 4.098 -3.021 1 97.31 93 GLY A CA 1
ATOM 717 C C . GLY A 1 93 ? 9.734 5.492 -3.59 1 97.31 93 GLY A C 1
ATOM 718 O O . GLY A 1 93 ? 8.727 6.137 -3.314 1 97.31 93 GLY A O 1
ATOM 719 N N . ALA A 1 94 ? 10.695 5.973 -4.328 1 96.62 94 ALA A N 1
ATOM 720 C CA . ALA A 1 94 ? 10.641 7.305 -4.922 1 96.62 94 ALA A CA 1
ATOM 721 C C . ALA A 1 94 ? 9.562 7.383 -6 1 96.62 94 ALA A C 1
ATOM 723 O O . ALA A 1 94 ? 9.305 6.402 -6.703 1 96.62 94 ALA A O 1
ATOM 724 N N . VAL A 1 95 ? 8.961 8.516 -6.113 1 97.75 95 VAL A N 1
ATOM 725 C CA . VAL A 1 95 ? 7.93 8.781 -7.105 1 97.75 95 VAL A CA 1
ATOM 726 C C . VAL A 1 95 ? 8.211 10.117 -7.793 1 97.75 95 VAL A C 1
ATO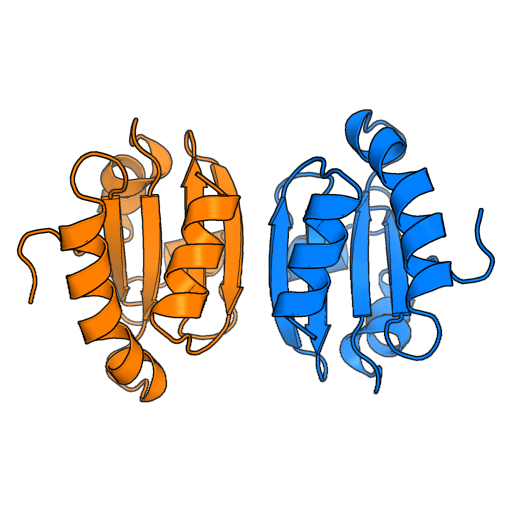M 728 O O . VAL A 1 95 ? 8.805 11.016 -7.199 1 97.75 95 VAL A O 1
ATOM 731 N N . THR A 1 96 ? 7.734 10.242 -9.008 1 97.38 96 THR A N 1
ATOM 732 C CA . THR A 1 96 ? 7.676 11.547 -9.664 1 97.38 96 THR A CA 1
ATOM 733 C C . THR A 1 96 ? 6.43 12.312 -9.227 1 97.38 96 THR A C 1
ATOM 735 O O . THR A 1 96 ? 5.535 11.75 -8.594 1 97.38 96 THR A O 1
ATOM 738 N N . LYS A 1 97 ? 6.457 13.562 -9.617 1 98 97 LYS A N 1
ATOM 739 C CA . LYS A 1 97 ? 5.285 14.367 -9.289 1 98 97 LYS A CA 1
ATOM 740 C C . LYS A 1 97 ? 4.027 13.789 -9.938 1 98 97 LYS A C 1
ATOM 742 O O . LYS A 1 97 ? 2.979 13.695 -9.289 1 98 97 LYS A O 1
ATOM 747 N N . SER A 1 98 ? 4.133 13.438 -11.156 1 97.81 98 SER A N 1
ATOM 748 C CA . SER A 1 98 ? 2.992 12.891 -11.875 1 97.81 98 SER A CA 1
ATOM 749 C C . SER A 1 98 ? 2.51 11.586 -11.242 1 97.81 98 SER A C 1
ATOM 751 O O . SER A 1 98 ? 1.304 11.375 -11.102 1 97.81 98 SER A O 1
ATOM 753 N N . GLN A 1 99 ? 3.381 10.727 -10.875 1 97.06 99 GLN A N 1
ATOM 754 C CA . GLN A 1 99 ? 3.039 9.461 -10.227 1 97.06 99 GLN A CA 1
ATOM 755 C C . GLN A 1 99 ? 2.336 9.695 -8.891 1 97.06 99 GLN A C 1
ATOM 757 O O . GLN A 1 99 ? 1.336 9.047 -8.586 1 97.06 99 GLN A O 1
ATOM 762 N N . LEU A 1 100 ? 2.877 10.656 -8.148 1 98.5 100 LEU A N 1
ATOM 763 C CA . LEU A 1 100 ? 2.307 10.93 -6.832 1 98.5 100 LEU A CA 1
ATOM 764 C C . LEU A 1 100 ? 0.909 11.523 -6.961 1 98.5 100 LEU A C 1
ATOM 766 O O . LEU A 1 100 ? -0.001 11.156 -6.215 1 98.5 100 LEU A O 1
ATOM 770 N N . SER A 1 101 ? 0.757 12.414 -7.922 1 98.44 101 SER A N 1
ATOM 771 C CA . SER A 1 101 ? -0.562 12.992 -8.156 1 98.44 101 SER A CA 1
ATOM 772 C C . SER A 1 101 ? -1.578 11.922 -8.531 1 98.44 101 SER A C 1
ATOM 774 O O . SER A 1 101 ? -2.701 11.914 -8.031 1 98.44 101 SER A O 1
ATOM 776 N N . ALA A 1 102 ? -1.2 11.039 -9.375 1 97.19 102 ALA A N 1
ATOM 777 C CA . ALA A 1 102 ? -2.09 9.953 -9.789 1 97.19 102 ALA A CA 1
ATOM 778 C C . ALA A 1 102 ? -2.441 9.055 -8.609 1 97.19 102 ALA A C 1
ATOM 780 O O . ALA A 1 102 ? -3.596 8.656 -8.445 1 97.19 102 ALA A O 1
ATOM 781 N N . PHE A 1 103 ? -1.464 8.75 -7.805 1 97.75 103 PHE A N 1
ATOM 782 C CA . PHE A 1 103 ? -1.636 7.934 -6.609 1 97.75 103 PHE A CA 1
ATOM 783 C C . PHE A 1 103 ? -2.641 8.57 -5.656 1 97.75 103 PHE A C 1
ATOM 785 O O . PHE A 1 103 ? -3.564 7.902 -5.184 1 97.75 103 PHE A O 1
ATOM 792 N N . ILE A 1 104 ? -2.434 9.852 -5.492 1 98.38 104 ILE A N 1
ATOM 793 C CA . ILE A 1 104 ? -3.307 10.594 -4.59 1 98.38 104 ILE A CA 1
ATOM 794 C C . ILE A 1 104 ? -4.723 10.641 -5.16 1 98.38 104 ILE A C 1
ATOM 796 O O . ILE A 1 104 ? -5.684 10.281 -4.484 1 98.38 104 ILE A O 1
ATOM 800 N N . ASP A 1 105 ? -4.852 10.984 -6.395 1 97.38 105 ASP A N 1
ATOM 801 C CA . ASP A 1 105 ? -6.156 11.18 -7.023 1 97.38 105 ASP A CA 1
ATOM 802 C C . ASP A 1 105 ? -6.957 9.883 -7.039 1 97.38 105 ASP A C 1
ATOM 804 O O . ASP A 1 105 ? -8.188 9.906 -6.934 1 97.38 105 ASP A O 1
ATOM 808 N N . SER A 1 106 ? -6.324 8.812 -7.074 1 96.38 106 SER A N 1
ATOM 809 C CA . SER A 1 106 ? -7.012 7.531 -7.148 1 96.38 106 SER A CA 1
ATOM 810 C C . SER A 1 106 ? -7.469 7.07 -5.766 1 96.38 106 SER A C 1
ATOM 812 O O . SER A 1 106 ? -8.219 6.094 -5.648 1 96.38 106 SER A O 1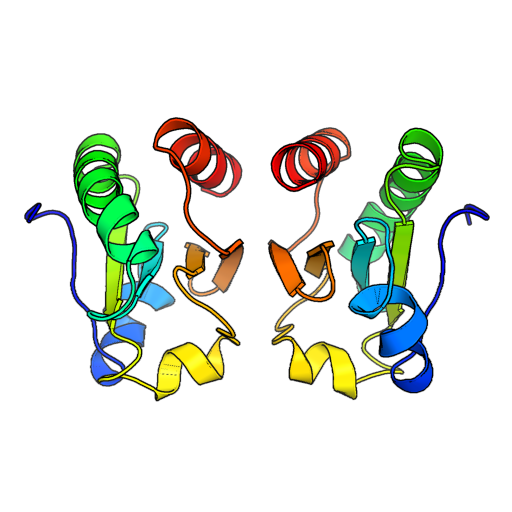
ATOM 814 N N . ASN A 1 107 ? -7.047 7.801 -4.695 1 97.38 107 ASN A N 1
ATOM 815 C CA . ASN A 1 107 ? -7.266 7.227 -3.371 1 97.38 107 ASN A CA 1
ATOM 816 C C . ASN A 1 107 ? -7.922 8.234 -2.428 1 97.38 107 ASN A C 1
ATOM 818 O O . ASN A 1 107 ? -8.102 7.949 -1.241 1 97.38 107 ASN A O 1
ATOM 822 N N . ILE A 1 108 ? -8.156 9.461 -2.979 1 94.81 108 ILE A N 1
ATOM 823 C CA . ILE A 1 108 ? -8.844 10.422 -2.127 1 94.81 108 ILE A CA 1
ATOM 824 C C . ILE A 1 108 ? -10.188 10.797 -2.762 1 94.81 108 ILE A C 1
ATOM 826 O O . ILE A 1 108 ? -10.375 10.633 -3.969 1 94.81 108 ILE A O 1
ATOM 830 N N . MET B 1 1 ? -13.07 -20.719 -10.766 1 67 1 MET B N 1
ATOM 831 C CA . MET B 1 1 ? -11.758 -20.266 -10.32 1 67 1 MET B CA 1
ATOM 832 C C . MET B 1 1 ? -10.719 -20.438 -11.422 1 67 1 MET B C 1
ATOM 834 O O . MET B 1 1 ? -10.711 -21.453 -12.117 1 67 1 MET B O 1
ATOM 838 N N . SER B 1 2 ? -10.055 -19.219 -11.75 1 78.5 2 SER B N 1
ATOM 839 C CA . SER B 1 2 ? -9.062 -19.281 -12.82 1 78.5 2 SER B CA 1
ATOM 840 C C . SER B 1 2 ? -7.887 -20.172 -12.43 1 78.5 2 SER B C 1
ATOM 842 O O . SER B 1 2 ? -7.469 -20.188 -11.266 1 78.5 2 SER B O 1
ATOM 844 N N . GLU B 1 3 ? -7.461 -20.953 -13.352 1 87.56 3 GLU B N 1
ATOM 845 C CA . GLU B 1 3 ? -6.285 -21.797 -13.133 1 87.56 3 GLU B CA 1
ATOM 846 C C . GLU B 1 3 ? -5.027 -20.953 -12.977 1 87.56 3 GLU B C 1
ATOM 848 O O . GLU B 1 3 ? -3.99 -21.438 -12.531 1 87.56 3 GLU B O 1
ATOM 853 N N . ASN B 1 4 ? -5.199 -19.688 -13.227 1 92.56 4 ASN B N 1
ATOM 854 C CA . ASN B 1 4 ? -4.047 -18.797 -13.211 1 92.56 4 ASN B CA 1
ATOM 855 C C . ASN B 1 4 ? -3.906 -18.078 -11.867 1 92.56 4 ASN B C 1
ATOM 857 O O . ASN B 1 4 ? -2.982 -17.281 -11.68 1 92.56 4 ASN B O 1
ATOM 861 N N . VAL B 1 5 ? -4.789 -18.484 -10.977 1 97.44 5 VAL B N 1
ATOM 862 C CA . VAL B 1 5 ? -4.691 -17.938 -9.633 1 97.44 5 VAL B CA 1
ATOM 863 C C . VAL B 1 5 ? -4.098 -18.969 -8.688 1 97.44 5 VAL B C 1
ATOM 865 O O . VAL B 1 5 ? -4.566 -20.109 -8.633 1 97.44 5 VAL B O 1
ATOM 868 N N . VAL B 1 6 ? -3.143 -18.594 -7.973 1 98 6 VAL B N 1
ATOM 869 C CA . VAL B 1 6 ? -2.473 -19.484 -7.031 1 98 6 VAL B CA 1
ATOM 870 C C . VAL B 1 6 ? -2.998 -19.234 -5.621 1 98 6 VAL B C 1
ATOM 872 O O . VAL B 1 6 ? -3.141 -18.094 -5.195 1 98 6 VAL B O 1
ATOM 875 N N . HIS B 1 7 ? -3.293 -20.25 -4.902 1 98.44 7 HIS B N 1
ATOM 876 C CA . HIS B 1 7 ? -3.631 -20.156 -3.486 1 98.44 7 HIS B CA 1
ATOM 877 C C . HIS B 1 7 ? -2.449 -20.562 -2.609 1 98.44 7 HIS B C 1
ATOM 879 O O . HIS B 1 7 ? -2.066 -21.734 -2.568 1 98.44 7 HIS B O 1
ATOM 885 N N . THR B 1 8 ? -1.922 -19.641 -1.927 1 98.81 8 THR B N 1
ATOM 886 C CA . THR B 1 8 ? -0.707 -19.859 -1.153 1 98.81 8 THR B CA 1
ATOM 887 C C . THR B 1 8 ? -1.029 -20 0.333 1 98.81 8 THR B C 1
ATOM 889 O O . THR B 1 8 ? -2.197 -19.984 0.723 1 98.81 8 THR B O 1
ATOM 892 N N . THR B 1 9 ? -0.005 -20.312 1.178 1 98.81 9 THR B N 1
ATOM 893 C CA . THR B 1 9 ? -0.06 -20.422 2.631 1 98.81 9 THR B CA 1
ATOM 894 C C . THR B 1 9 ? 1.107 -19.688 3.277 1 98.81 9 THR B C 1
ATOM 896 O O . THR B 1 9 ? 2.012 -19.219 2.584 1 98.81 9 THR B O 1
ATOM 899 N N . ASP B 1 10 ? 1.045 -19.609 4.566 1 98.88 10 ASP B N 1
ATOM 900 C CA . ASP B 1 10 ? 2.176 -19.031 5.293 1 98.88 10 ASP B CA 1
ATOM 901 C C . ASP B 1 10 ? 3.463 -19.797 4.996 1 98.88 10 ASP B C 1
ATOM 903 O O . ASP B 1 10 ? 4.535 -19.203 4.879 1 98.88 10 ASP B O 1
ATOM 907 N N . ASP B 1 11 ? 3.285 -21.062 4.746 1 98.69 11 ASP B N 1
ATOM 908 C CA . ASP B 1 11 ? 4.457 -21.922 4.559 1 98.69 11 ASP B CA 1
ATOM 909 C C . ASP B 1 11 ? 5.031 -21.766 3.154 1 98.69 11 ASP B C 1
ATOM 911 O O . ASP B 1 11 ? 6.246 -21.875 2.959 1 98.69 11 ASP B O 1
ATOM 915 N N . SER B 1 12 ? 4.234 -21.5 2.238 1 98.75 12 SER B N 1
ATOM 916 C CA . SER B 1 12 ? 4.684 -21.484 0.85 1 98.75 12 SER B CA 1
ATOM 917 C C . SER B 1 12 ? 4.836 -20.062 0.332 1 98.75 12 SER B C 1
ATOM 919 O O . SER B 1 12 ? 5.301 -19.844 -0.791 1 98.75 12 SER B O 1
ATOM 921 N N . PHE B 1 13 ? 4.555 -19.109 1.129 1 98.88 13 PHE B N 1
ATOM 922 C CA . PHE B 1 13 ? 4.512 -17.719 0.718 1 98.88 13 PHE B CA 1
ATOM 923 C C . PHE B 1 13 ? 5.859 -17.266 0.164 1 98.88 13 PHE B C 1
ATOM 925 O O . PHE B 1 13 ? 5.922 -16.578 -0.856 1 98.88 13 PHE B O 1
ATOM 932 N N . GLU B 1 14 ? 6.93 -17.594 0.809 1 98.62 14 GLU B N 1
ATOM 933 C CA . GLU B 1 14 ? 8.258 -17.188 0.3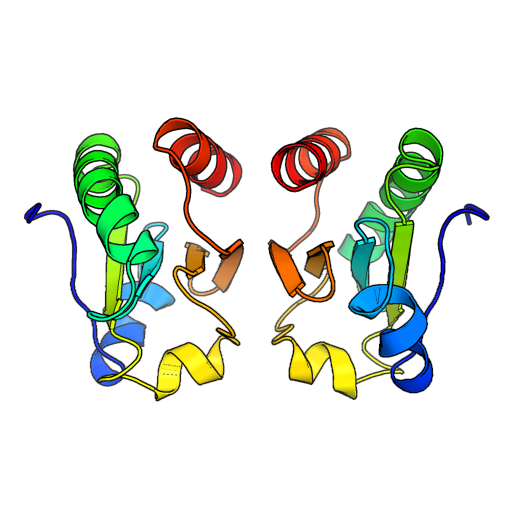69 1 98.62 14 GLU B CA 1
ATOM 934 C C . GLU B 1 14 ? 8.531 -17.641 -1.062 1 98.62 14 GLU B C 1
ATOM 936 O O . GLU B 1 14 ? 8.945 -16.844 -1.906 1 98.62 14 GLU B O 1
ATOM 941 N N . GLN B 1 15 ? 8.289 -18.812 -1.354 1 98.5 15 GLN B N 1
ATOM 942 C CA . GLN B 1 15 ? 8.523 -19.359 -2.682 1 98.5 15 GLN B CA 1
ATOM 943 C C . GLN B 1 15 ? 7.547 -18.797 -3.701 1 98.5 15 GLN B C 1
ATOM 945 O O . GLN B 1 15 ? 7.941 -18.422 -4.809 1 98.5 15 GLN B O 1
ATOM 950 N N . ASP B 1 16 ? 6.285 -18.672 -3.293 1 98.62 16 ASP B N 1
ATOM 951 C CA . ASP B 1 16 ? 5.238 -18.281 -4.223 1 98.62 16 ASP B CA 1
ATOM 952 C C . ASP B 1 16 ? 5.32 -16.781 -4.535 1 98.62 16 ASP B C 1
ATOM 954 O O . ASP B 1 16 ? 4.949 -16.344 -5.633 1 98.62 16 ASP B O 1
ATOM 958 N N . VAL B 1 17 ? 5.844 -15.984 -3.604 1 98.81 17 VAL B N 1
ATOM 959 C CA . VAL B 1 17 ? 5.691 -14.539 -3.719 1 98.81 17 VAL B CA 1
ATOM 960 C C . VAL B 1 17 ? 7.062 -13.867 -3.645 1 98.81 17 VAL B C 1
ATOM 962 O O . VAL B 1 17 ? 7.504 -13.227 -4.605 1 98.81 17 VAL B O 1
ATOM 965 N N . LEU B 1 18 ? 7.789 -14.102 -2.582 1 98.62 18 LEU B N 1
ATOM 966 C CA . LEU B 1 18 ? 8.984 -13.312 -2.316 1 98.62 18 LEU B CA 1
ATOM 967 C C . LEU B 1 18 ? 10.125 -13.727 -3.242 1 98.62 18 LEU B C 1
ATOM 969 O O . LEU B 1 18 ? 10.953 -12.891 -3.625 1 98.62 18 LEU B O 1
ATOM 973 N N . ALA B 1 19 ? 10.133 -14.961 -3.672 1 98.62 19 ALA B N 1
ATOM 974 C CA . ALA B 1 19 ? 11.211 -15.469 -4.52 1 98.62 19 ALA B CA 1
ATOM 975 C C . ALA B 1 19 ? 10.82 -15.43 -5.992 1 98.62 19 ALA B C 1
ATOM 977 O O . ALA B 1 19 ? 11.594 -15.828 -6.859 1 98.62 19 ALA B O 1
ATOM 978 N N . SER B 1 20 ? 9.617 -14.938 -6.238 1 98.44 20 SER B N 1
ATOM 979 C CA . SER B 1 20 ? 9.125 -14.922 -7.613 1 98.44 20 SER B CA 1
ATOM 980 C C . SER B 1 20 ? 9.953 -13.984 -8.484 1 98.44 20 SER B C 1
ATOM 982 O O . SER B 1 20 ? 10.305 -12.883 -8.062 1 98.44 20 SER B O 1
ATOM 984 N N . GLU B 1 21 ? 10.188 -14.352 -9.688 1 97.06 21 GLU B N 1
ATOM 985 C CA . GLU B 1 21 ? 10.898 -13.516 -10.648 1 97.06 21 GLU B CA 1
ATOM 986 C C . GLU B 1 21 ? 9.953 -12.516 -11.305 1 97.06 21 GLU B C 1
ATOM 988 O O . GLU B 1 21 ? 10.383 -11.469 -11.789 1 97.06 21 GLU B O 1
ATOM 993 N N . GLN B 1 22 ? 8.734 -12.922 -11.32 1 97.5 22 GLN B N 1
ATOM 994 C CA . GLN B 1 22 ? 7.707 -12.039 -11.852 1 97.5 22 GLN B CA 1
ATOM 995 C C . GLN B 1 22 ? 7.059 -11.211 -10.75 1 97.5 22 GLN B C 1
ATOM 997 O O . GLN B 1 22 ? 7.02 -11.633 -9.594 1 97.5 22 GLN B O 1
ATOM 1002 N N . PRO B 1 23 ? 6.543 -10.008 -11.141 1 98.75 23 PRO B N 1
ATOM 1003 C CA . PRO B 1 23 ? 5.699 -9.312 -10.164 1 98.75 23 PRO B CA 1
ATOM 1004 C C . PRO B 1 23 ? 4.523 -10.164 -9.695 1 98.75 23 PRO B C 1
ATOM 1006 O O . PRO B 1 23 ? 3.994 -10.977 -10.461 1 98.75 23 PRO B O 1
ATOM 1009 N N . VAL B 1 24 ? 4.156 -9.977 -8.445 1 98.88 24 VAL B N 1
ATOM 1010 C CA . VAL B 1 24 ? 3.068 -10.758 -7.863 1 98.88 24 VAL B CA 1
ATOM 1011 C C . VAL B 1 24 ? 2.021 -9.82 -7.27 1 98.88 24 VAL B C 1
ATOM 1013 O O . VAL B 1 24 ? 2.363 -8.859 -6.578 1 98.88 24 VAL B O 1
ATOM 1016 N N . LEU B 1 25 ? 0.796 -10.023 -7.602 1 98.94 25 LEU B N 1
ATOM 1017 C CA . LEU B 1 25 ? -0.32 -9.438 -6.867 1 98.94 25 LEU B CA 1
ATOM 1018 C C . LEU B 1 25 ? -0.864 -10.422 -5.832 1 98.94 25 LEU B C 1
ATOM 1020 O O . LEU B 1 25 ? -1.322 -11.508 -6.184 1 98.94 25 LEU B O 1
ATOM 1024 N N . VAL B 1 26 ? -0.809 -10.031 -4.598 1 98.94 26 VAL B N 1
ATOM 1025 C CA . VAL B 1 26 ? -1.352 -10.867 -3.533 1 98.94 26 VAL B CA 1
ATOM 1026 C C . VAL B 1 26 ? -2.672 -10.281 -3.037 1 98.94 26 VAL B C 1
ATOM 1028 O O . VAL B 1 26 ? -2.752 -9.094 -2.725 1 98.94 26 VAL B O 1
ATOM 1031 N N . ASP B 1 27 ? -3.66 -11.125 -3 1 98.88 27 ASP B N 1
ATOM 1032 C CA . ASP B 1 27 ? -4.953 -10.812 -2.4 1 98.88 27 ASP B CA 1
ATOM 1033 C C . ASP B 1 27 ? -5.086 -11.438 -1.015 1 98.88 27 ASP B C 1
ATOM 1035 O O . ASP B 1 27 ? -5.195 -12.656 -0.889 1 98.88 27 ASP B O 1
ATOM 1039 N N . PHE B 1 28 ? -5.008 -10.633 -0.012 1 98.94 28 PHE B N 1
ATOM 1040 C CA . PHE B 1 28 ? -5.355 -11.078 1.333 1 98.94 28 PHE B CA 1
ATOM 1041 C C . PHE B 1 28 ? -6.863 -11.023 1.549 1 98.94 28 PHE B C 1
ATOM 1043 O O . PHE B 1 28 ? -7.461 -9.945 1.496 1 98.94 28 PHE B O 1
ATOM 1050 N N . TRP B 1 29 ? -7.406 -12.172 1.818 1 98.62 29 TRP B N 1
ATOM 1051 C CA . TRP B 1 29 ? -8.859 -12.281 1.802 1 98.62 29 TRP B CA 1
ATOM 1052 C C . TRP B 1 29 ? -9.344 -13.219 2.9 1 98.62 29 TRP B C 1
ATOM 1054 O O . TRP B 1 29 ? -8.539 -13.844 3.594 1 98.62 29 TRP B O 1
ATOM 1064 N N . ALA B 1 30 ? -10.656 -13.195 3.113 1 98.75 30 ALA B N 1
ATOM 1065 C CA . ALA B 1 30 ? -11.328 -14.164 3.977 1 98.75 30 ALA B CA 1
ATOM 1066 C C . ALA B 1 30 ? -12.68 -14.562 3.398 1 98.75 30 ALA B C 1
ATOM 1068 O O . ALA B 1 30 ? -13.297 -13.805 2.652 1 98.75 30 ALA B O 1
ATOM 1069 N N . GLU B 1 31 ? -13.133 -15.781 3.822 1 97.56 31 GLU B N 1
ATOM 1070 C CA . GLU B 1 31 ? -14.391 -16.312 3.312 1 97.56 31 GLU B CA 1
ATOM 1071 C C . GLU B 1 31 ? -15.57 -15.43 3.73 1 97.56 31 GLU B C 1
ATOM 1073 O O . GLU B 1 31 ? -16.531 -15.266 2.973 1 97.56 31 GLU B O 1
ATOM 1078 N N . TRP B 1 32 ? -15.531 -14.844 4.875 1 98 32 TRP B N 1
ATOM 1079 C CA . TRP B 1 32 ? -16.625 -14.078 5.469 1 98 32 TRP B CA 1
ATOM 1080 C C . TRP B 1 32 ? -16.625 -12.641 4.961 1 98 32 TRP B C 1
ATOM 1082 O O . TRP B 1 32 ? -17.469 -11.836 5.348 1 98 32 TRP B O 1
ATOM 1092 N N . CYS B 1 33 ? -15.773 -12.367 4.121 1 98.31 33 CYS B N 1
ATOM 1093 C CA . CYS B 1 33 ? -15.609 -10.992 3.666 1 98.31 33 CYS B CA 1
ATOM 1094 C C . CYS B 1 33 ? -16.391 -10.75 2.381 1 98.31 33 CYS B C 1
ATOM 1096 O O . CYS B 1 33 ? -15.992 -11.211 1.309 1 98.31 33 CYS B O 1
ATOM 1098 N N . GLY B 1 34 ? -17.422 -9.984 2.395 1 97.88 34 GLY B N 1
ATOM 1099 C CA . GLY B 1 34 ? -18.281 -9.688 1.262 1 97.88 34 GLY B CA 1
ATOM 1100 C C . GLY B 1 34 ? -17.562 -9.016 0.116 1 97.88 34 GLY B C 1
ATOM 1101 O O . GLY B 1 34 ? -17.547 -9.523 -1.007 1 97.88 34 GLY B O 1
ATOM 1102 N N . PRO B 1 35 ? -16.969 -7.906 0.438 1 98.25 35 PRO B N 1
ATOM 1103 C CA . PRO B 1 35 ? -16.188 -7.234 -0.611 1 98.25 35 PRO B CA 1
ATOM 1104 C C . PRO B 1 35 ? -15.148 -8.141 -1.246 1 98.25 35 PRO B C 1
ATOM 1106 O O . PRO B 1 35 ? -14.891 -8.055 -2.451 1 98.25 35 PRO B O 1
ATOM 1109 N N . CYS B 1 36 ? -14.523 -8.977 -0.531 1 98.56 36 CYS B N 1
ATOM 1110 C CA . CYS B 1 36 ? -13.57 -9.922 -1.094 1 98.56 36 CYS B CA 1
ATOM 1111 C C . CYS B 1 36 ? -14.219 -10.789 -2.162 1 98.56 36 CYS B C 1
ATOM 1113 O O . CYS B 1 36 ? -13.609 -11.078 -3.189 1 98.56 36 CYS B O 1
ATOM 1115 N N . LYS B 1 37 ? -15.328 -11.18 -1.89 1 97.56 37 LYS B N 1
ATOM 1116 C CA . LYS B 1 37 ? -16.047 -12.008 -2.854 1 97.56 37 LYS B CA 1
ATOM 1117 C C . LYS B 1 37 ? -16.312 -11.242 -4.148 1 97.56 37 LYS B C 1
ATOM 1119 O O . LYS B 1 37 ? -16.297 -11.828 -5.234 1 97.56 37 LYS B O 1
ATOM 1124 N N . MET B 1 38 ? -16.5 -9.922 -4.035 1 97.06 38 MET B N 1
ATOM 1125 C CA . MET B 1 38 ? -16.734 -9.07 -5.199 1 97.06 38 MET B CA 1
ATOM 1126 C C . MET B 1 38 ? -15.461 -8.922 -6.023 1 97.06 38 MET B C 1
ATOM 1128 O O . MET B 1 38 ? -15.516 -8.727 -7.238 1 97.06 38 MET B O 1
ATOM 1132 N N . VAL B 1 39 ? -14.375 -9.047 -5.402 1 98 39 VAL B N 1
ATOM 1133 C CA . VAL B 1 39 ? -13.078 -8.844 -6.047 1 98 39 VAL B CA 1
ATOM 1134 C C . VAL B 1 39 ? -12.617 -10.148 -6.688 1 98 39 VAL B C 1
ATOM 1136 O O . VAL B 1 39 ? -11.867 -10.133 -7.672 1 98 39 VAL B O 1
ATOM 1139 N N . ALA B 1 40 ? -13.094 -11.242 -6.23 1 97.94 40 ALA B N 1
ATOM 1140 C CA . ALA B 1 40 ? -12.609 -12.562 -6.621 1 97.94 40 ALA B CA 1
ATOM 1141 C C . ALA B 1 40 ? -12.719 -12.766 -8.125 1 97.94 40 ALA B C 1
ATOM 1143 O O . ALA B 1 40 ? -11.742 -13.133 -8.781 1 97.94 40 ALA B O 1
ATOM 1144 N N . PRO B 1 41 ? -13.898 -12.508 -8.719 1 97.94 41 PRO B N 1
ATOM 1145 C CA . PRO B 1 41 ? -13.984 -12.703 -10.172 1 97.94 41 PRO B CA 1
ATOM 1146 C C . PRO B 1 41 ? -13.086 -11.742 -10.953 1 97.94 41 PRO B C 1
ATOM 1148 O O . PRO B 1 41 ? -12.609 -12.086 -12.031 1 97.94 41 PRO B O 1
ATOM 1151 N N . ILE B 1 42 ? -12.883 -10.609 -10.461 1 98.5 42 ILE B N 1
ATOM 1152 C CA . ILE B 1 42 ? -12.008 -9.633 -11.086 1 98.5 42 ILE B CA 1
ATOM 1153 C C . ILE B 1 42 ? -10.57 -10.156 -11.109 1 98.5 42 ILE B C 1
ATOM 1155 O O . ILE B 1 42 ? -9.875 -10.031 -12.117 1 98.5 42 ILE B O 1
ATOM 1159 N N . LEU B 1 43 ? -10.188 -10.789 -10 1 98.69 43 LEU B N 1
ATOM 1160 C CA . LEU B 1 43 ? -8.844 -11.359 -9.914 1 98.69 43 LEU B CA 1
ATOM 1161 C C . LEU B 1 43 ? -8.664 -12.469 -10.938 1 98.69 43 LEU B C 1
ATOM 1163 O O . LEU B 1 43 ? -7.578 -12.625 -11.508 1 98.69 43 LEU B O 1
ATOM 1167 N N . ASP B 1 44 ? -9.727 -13.211 -11.188 1 98.38 44 ASP B N 1
ATOM 1168 C CA . ASP B 1 44 ? -9.672 -14.242 -12.227 1 98.38 44 ASP B CA 1
ATOM 1169 C C . ASP B 1 44 ? -9.414 -13.617 -13.594 1 98.38 44 ASP B C 1
ATOM 1171 O O . ASP B 1 44 ? -8.57 -14.102 -14.352 1 98.38 44 ASP B O 1
ATOM 1175 N N . GLU B 1 45 ? -10.125 -12.578 -13.828 1 98.5 45 GLU B N 1
ATOM 1176 C CA . GLU B 1 45 ? -9.953 -11.883 -15.102 1 98.5 45 GLU B CA 1
ATOM 1177 C C . GLU B 1 45 ? -8.547 -11.297 -15.234 1 98.5 45 GLU B C 1
ATOM 1179 O O . GLU B 1 45 ? -7.918 -11.406 -16.281 1 98.5 45 GLU B O 1
ATOM 1184 N N . ILE B 1 46 ? -8.07 -10.711 -14.172 1 98.69 46 ILE B N 1
ATOM 1185 C CA . ILE B 1 46 ? -6.742 -10.109 -14.148 1 98.69 46 ILE B CA 1
ATOM 1186 C C . ILE B 1 46 ? -5.68 -11.18 -14.375 1 98.69 46 ILE B C 1
ATOM 1188 O O . ILE B 1 46 ? -4.734 -10.969 -15.141 1 98.69 46 ILE B O 1
ATOM 1192 N N . ALA B 1 47 ? -5.859 -12.305 -13.742 1 98.5 47 ALA B N 1
ATOM 1193 C CA . ALA B 1 47 ? -4.902 -13.398 -13.883 1 98.5 47 ALA B CA 1
ATOM 1194 C C . ALA B 1 47 ? -4.797 -13.844 -15.336 1 98.5 47 ALA B C 1
ATOM 1196 O O . ALA B 1 47 ? -3.703 -14.141 -15.828 1 98.5 47 ALA B O 1
ATOM 1197 N N . ASP B 1 48 ? -5.906 -13.836 -15.945 1 97.88 48 ASP B N 1
ATOM 1198 C CA . ASP B 1 48 ? -5.934 -14.25 -17.344 1 97.88 48 ASP B CA 1
ATOM 1199 C C . ASP B 1 48 ? -5.32 -13.172 -18.25 1 97.88 48 ASP B C 1
ATOM 1201 O O . ASP B 1 48 ? -4.488 -13.477 -19.094 1 97.88 48 ASP B O 1
ATOM 1205 N N . GLU B 1 49 ? -5.668 -12.008 -18 1 98 49 GLU B N 1
ATOM 1206 C CA . GLU B 1 49 ? -5.27 -10.898 -18.859 1 98 49 GLU B CA 1
ATOM 1207 C C . GLU B 1 49 ? -3.779 -10.602 -18.734 1 98 49 GLU B C 1
ATOM 1209 O O . GLU B 1 49 ? -3.139 -10.164 -19.688 1 98 49 GLU B O 1
ATOM 1214 N N . TYR B 1 50 ? -3.209 -10.844 -17.578 1 98.06 50 TYR B N 1
ATOM 1215 C CA . TYR B 1 50 ? -1.816 -10.484 -17.328 1 98.06 50 TYR B CA 1
ATOM 1216 C C . TYR B 1 50 ? -0.936 -11.727 -17.266 1 98.06 50 TYR B C 1
ATOM 1218 O O . TYR B 1 50 ? 0.182 -11.68 -16.75 1 98.06 50 TYR B O 1
ATOM 1226 N N . ALA B 1 51 ? -1.458 -12.773 -17.734 1 96.81 51 ALA B N 1
ATOM 1227 C CA . ALA B 1 51 ? -0.707 -14.023 -17.734 1 96.81 51 ALA B CA 1
ATOM 1228 C C . ALA B 1 51 ? 0.681 -13.828 -18.344 1 96.81 51 ALA B C 1
ATOM 1230 O O . ALA B 1 51 ? 0.825 -13.203 -19.391 1 96.81 51 ALA B O 1
ATOM 1231 N N . GLY B 1 52 ? 1.663 -14.344 -17.562 1 96.31 52 GLY B N 1
ATOM 1232 C CA . GLY B 1 52 ? 3.029 -14.227 -18.047 1 96.31 52 GLY B CA 1
ATOM 1233 C C . GLY B 1 52 ? 3.717 -12.953 -17.594 1 96.31 52 GLY B C 1
ATOM 1234 O O . GLY B 1 52 ? 4.945 -12.852 -17.625 1 96.31 52 GLY B O 1
ATOM 1235 N N . LYS B 1 53 ? 2.984 -11.977 -17.156 1 97.44 53 LYS B N 1
ATOM 1236 C CA . LYS B 1 53 ? 3.535 -10.688 -16.734 1 97.44 53 LYS B CA 1
ATOM 1237 C C . LYS B 1 53 ? 3.35 -10.477 -15.234 1 97.44 53 LYS B C 1
ATOM 1239 O O . LYS B 1 53 ? 4.109 -9.734 -14.609 1 97.44 53 LYS B O 1
ATOM 1244 N N . LEU B 1 54 ? 2.32 -11.117 -14.758 1 98.62 54 LEU B N 1
ATOM 1245 C CA . LEU B 1 54 ? 1.913 -10.953 -13.367 1 98.62 54 LEU B CA 1
ATOM 1246 C C . LEU B 1 54 ? 1.365 -12.258 -12.797 1 98.62 54 LEU B C 1
ATOM 1248 O O . LEU B 1 54 ? 0.52 -12.906 -13.422 1 98.62 54 LEU B O 1
ATOM 1252 N N . LYS B 1 55 ? 1.876 -12.641 -11.672 1 98.62 55 LYS B N 1
ATOM 1253 C CA . LYS B 1 55 ? 1.311 -13.766 -10.93 1 98.62 55 LYS B CA 1
ATOM 1254 C C . LYS B 1 55 ? 0.268 -13.289 -9.922 1 98.62 55 LYS B C 1
ATOM 1256 O O . LYS B 1 55 ? 0.511 -12.344 -9.172 1 98.62 55 LYS B O 1
ATOM 1261 N N . VAL B 1 56 ? -0.893 -13.898 -9.953 1 98.88 56 VAL B N 1
ATOM 1262 C CA . VAL B 1 56 ? -1.944 -13.555 -9 1 98.88 56 VAL B CA 1
ATOM 1263 C C . VAL B 1 56 ? -2.045 -14.633 -7.926 1 98.88 56 VAL B C 1
ATOM 1265 O O . VAL B 1 56 ? -2.203 -15.82 -8.234 1 98.88 56 VAL B O 1
ATOM 1268 N N . VAL B 1 57 ? -1.933 -14.219 -6.691 1 98.88 57 VAL B N 1
ATOM 1269 C CA . VAL B 1 57 ? -1.874 -15.125 -5.555 1 98.88 57 VAL B CA 1
ATOM 1270 C C . VAL B 1 57 ? -2.914 -14.727 -4.516 1 98.88 57 VAL B C 1
ATOM 1272 O O . VAL B 1 57 ? -3.141 -13.531 -4.281 1 98.88 57 VAL B O 1
ATOM 1275 N N . LYS B 1 58 ? -3.561 -15.664 -3.943 1 98.88 58 LYS B N 1
ATOM 1276 C CA . LYS B 1 58 ? -4.52 -15.43 -2.869 1 98.88 58 LYS B CA 1
ATOM 1277 C C . LYS B 1 58 ? -4.051 -16.062 -1.564 1 98.88 58 LYS B C 1
ATOM 1279 O O . LYS B 1 58 ? -3.531 -17.188 -1.565 1 98.88 58 LYS B O 1
ATOM 1284 N N . LEU B 1 59 ? -4.195 -15.359 -0.498 1 98.94 59 LEU B N 1
ATOM 1285 C CA . LEU B 1 59 ? -3.885 -15.883 0.828 1 98.94 59 LEU B CA 1
ATOM 1286 C C . LEU B 1 59 ? -5.031 -15.625 1.797 1 98.94 59 LEU B C 1
ATOM 1288 O O . LEU B 1 59 ? -5.391 -14.469 2.045 1 98.94 59 LEU B O 1
ATOM 1292 N N . ASP B 1 60 ? -5.629 -16.703 2.34 1 98.88 60 ASP B N 1
ATOM 1293 C CA . ASP B 1 60 ? -6.695 -16.625 3.334 1 98.88 60 ASP B CA 1
ATOM 1294 C C . ASP B 1 60 ? -6.137 -16.266 4.711 1 98.88 60 ASP B C 1
ATOM 1296 O O . ASP B 1 60 ? -5.398 -17.047 5.309 1 98.88 60 ASP B O 1
ATOM 1300 N N . ILE B 1 61 ? -6.562 -15.109 5.281 1 98.75 61 ILE B N 1
ATOM 1301 C CA . ILE B 1 61 ? -5.914 -14.586 6.477 1 98.75 61 ILE B CA 1
ATOM 1302 C C . ILE B 1 61 ? -6.332 -15.406 7.695 1 98.75 61 ILE B C 1
ATOM 1304 O O . ILE B 1 61 ? -5.652 -15.391 8.719 1 98.75 61 ILE B O 1
ATOM 1308 N N . ASP B 1 62 ? -7.461 -16.094 7.656 1 98.56 62 ASP B N 1
ATOM 1309 C CA . ASP B 1 62 ? -7.934 -16.875 8.797 1 98.56 62 ASP B CA 1
ATOM 1310 C C . ASP B 1 62 ? -7.094 -18.141 8.984 1 98.56 62 ASP B C 1
ATOM 1312 O O . ASP B 1 62 ? -6.723 -18.484 10.109 1 98.56 62 ASP B O 1
ATOM 1316 N N . SER B 1 63 ? -6.73 -18.719 7.898 1 98.56 63 SER B N 1
ATOM 1317 C CA . SER B 1 63 ? -5.973 -19.969 7.941 1 98.56 63 SER B CA 1
ATOM 1318 C C . SER B 1 63 ? -4.473 -19.703 7.945 1 98.56 63 SER B C 1
ATOM 1320 O O . SER B 1 63 ? -3.682 -20.594 8.25 1 98.56 63 SER B O 1
ATOM 1322 N N . ASN B 1 64 ? -4.102 -18.5 7.629 1 98.81 64 ASN B N 1
ATOM 1323 C CA . ASN B 1 64 ? -2.693 -18.141 7.48 1 98.81 64 ASN B CA 1
ATOM 1324 C C . ASN B 1 64 ? -2.391 -16.781 8.125 1 98.81 64 ASN B C 1
ATOM 1326 O O . ASN B 1 64 ? -2.123 -15.805 7.434 1 98.81 64 ASN B O 1
ATOM 1330 N N . PRO B 1 65 ? -2.305 -16.703 9.461 1 98.38 65 PRO B N 1
ATOM 1331 C CA . PRO B 1 65 ? -2.219 -15.422 10.172 1 98.38 65 PRO B CA 1
ATOM 1332 C C . PRO B 1 65 ? -0.809 -14.836 10.156 1 98.38 65 PRO B C 1
ATOM 1334 O O . PRO B 1 65 ? -0.628 -13.648 10.43 1 98.38 65 PRO B O 1
ATOM 1337 N N . ALA B 1 66 ? 0.227 -15.57 9.773 1 98.56 66 ALA B N 1
ATOM 1338 C CA . ALA B 1 66 ? 1.602 -15.109 9.961 1 98.56 66 ALA B CA 1
ATOM 1339 C C . ALA B 1 66 ? 1.963 -14.031 8.945 1 98.56 66 ALA B C 1
ATOM 1341 O O . ALA B 1 66 ? 2.428 -12.953 9.312 1 98.56 66 ALA B O 1
ATOM 1342 N N . MET B 1 67 ? 1.715 -14.242 7.637 1 98.38 67 MET B N 1
ATOM 1343 C CA . MET B 1 67 ? 2.131 -13.305 6.602 1 98.38 67 MET B CA 1
ATOM 1344 C C . MET B 1 67 ? 1.304 -12.023 6.664 1 98.38 67 MET B C 1
ATOM 1346 O O . MET B 1 67 ? 1.847 -10.922 6.555 1 98.38 67 MET B O 1
ATOM 1350 N N . PRO B 1 68 ? -0.061 -12.133 6.895 1 98.25 68 PRO B N 1
ATOM 1351 C CA . PRO B 1 68 ? -0.824 -10.898 7.074 1 98.25 68 PRO B CA 1
ATOM 1352 C C . PRO B 1 68 ? -0.284 -10.031 8.211 1 98.25 68 PRO B C 1
ATOM 1354 O O . PRO B 1 68 ? -0.211 -8.805 8.078 1 98.25 68 PRO B O 1
ATOM 1357 N N . ARG B 1 69 ? 0.087 -10.688 9.242 1 96.81 69 ARG B N 1
ATOM 1358 C CA . ARG B 1 69 ? 0.668 -9.945 10.359 1 96.81 69 ARG B CA 1
ATOM 1359 C C . ARG B 1 69 ? 2.018 -9.344 9.977 1 96.81 69 ARG B C 1
ATOM 1361 O O . ARG B 1 69 ? 2.271 -8.164 10.227 1 96.81 69 ARG B O 1
ATOM 1368 N N . ARG B 1 70 ? 2.848 -10.109 9.352 1 95.81 70 ARG B N 1
ATOM 1369 C CA . ARG B 1 70 ? 4.195 -9.695 8.969 1 95.81 70 ARG B CA 1
ATOM 1370 C C . ARG B 1 70 ? 4.152 -8.492 8.031 1 95.81 70 ARG B C 1
ATOM 1372 O O . ARG B 1 70 ? 4.992 -7.594 8.133 1 95.81 70 ARG B O 1
ATOM 1379 N N . PHE B 1 71 ? 3.178 -8.445 7.18 1 96.75 71 PHE B N 1
ATOM 1380 C CA . PHE B 1 71 ? 3.156 -7.406 6.156 1 96.75 71 PHE B CA 1
ATOM 1381 C C . PHE B 1 71 ? 2.146 -6.32 6.504 1 96.75 71 PHE B C 1
ATOM 1383 O O . PHE B 1 71 ? 1.816 -5.477 5.668 1 96.75 71 PHE B O 1
ATOM 1390 N N . GLY B 1 72 ? 1.631 -6.371 7.707 1 94.62 72 GLY B N 1
ATOM 1391 C CA . GLY B 1 72 ? 0.855 -5.27 8.25 1 94.62 72 GLY B CA 1
ATOM 1392 C C . GLY B 1 72 ? -0.537 -5.168 7.656 1 94.62 72 GLY B C 1
ATOM 1393 O O . GLY B 1 72 ? -1.049 -4.066 7.449 1 94.62 72 GLY B O 1
ATOM 1394 N N . VAL B 1 73 ? -1.174 -6.262 7.367 1 97.25 73 VAL B N 1
ATOM 1395 C CA . VAL B 1 73 ? -2.545 -6.27 6.863 1 97.25 73 VAL B CA 1
ATOM 1396 C C . VAL B 1 73 ? -3.514 -5.973 8.008 1 97.25 73 VAL B C 1
ATOM 1398 O O . VAL B 1 73 ? -3.584 -6.727 8.984 1 97.25 73 VAL B O 1
ATOM 1401 N N . ARG B 1 74 ? -4.238 -4.887 7.836 1 93.31 74 ARG B N 1
ATOM 1402 C CA . ARG B 1 74 ? -5.09 -4.434 8.93 1 93.31 74 ARG B CA 1
ATOM 1403 C C . ARG B 1 74 ? -6.562 -4.512 8.547 1 93.31 74 ARG B C 1
ATOM 1405 O O . ARG B 1 74 ? -7.441 -4.293 9.391 1 93.31 74 ARG B O 1
ATOM 1412 N N . GLY B 1 75 ? -6.809 -4.828 7.406 1 95.88 75 GLY B N 1
ATOM 1413 C CA . GLY B 1 75 ? -8.133 -4.961 6.824 1 95.88 75 GLY B CA 1
ATOM 1414 C C . GLY B 1 75 ? -8.141 -5.75 5.527 1 95.88 75 GLY B C 1
ATOM 1415 O O . GLY B 1 75 ? -7.082 -6.012 4.949 1 95.88 75 GLY B O 1
ATOM 1416 N N . ILE B 1 76 ? -9.352 -6.176 5.105 1 98.12 76 ILE B N 1
ATOM 1417 C CA . ILE B 1 76 ? -9.453 -6.938 3.863 1 98.12 76 ILE B CA 1
ATOM 1418 C C . ILE B 1 76 ? -10.656 -6.457 3.057 1 98.12 76 ILE B C 1
ATOM 1420 O O . ILE B 1 76 ? -11.641 -5.973 3.623 1 98.12 76 ILE B O 1
ATOM 1424 N N . PRO B 1 77 ? -10.664 -6.645 1.747 1 98.75 77 PRO B N 1
ATOM 1425 C CA . PRO B 1 77 ? -9.5 -7.152 1.012 1 98.75 77 PRO B CA 1
ATOM 1426 C C . PRO B 1 77 ? -8.328 -6.176 1.016 1 98.75 77 PRO B C 1
ATOM 1428 O O . PRO B 1 77 ? -8.531 -4.957 1.042 1 98.75 77 PRO B O 1
ATOM 1431 N N . THR B 1 78 ? -7.109 -6.598 1.126 1 98.81 78 THR B N 1
ATOM 1432 C CA . THR B 1 78 ? -5.867 -5.875 0.881 1 98.81 78 THR B CA 1
ATOM 1433 C C . 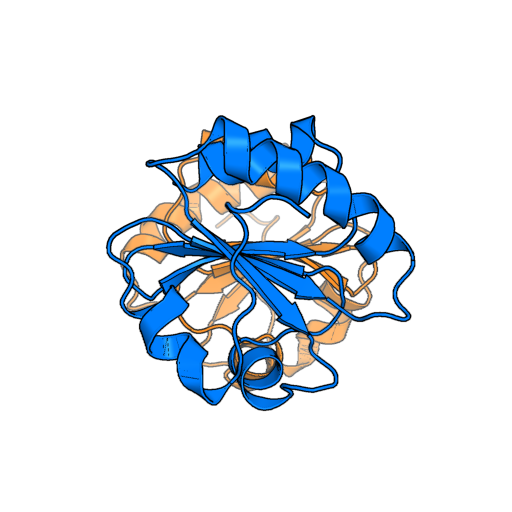THR B 1 78 ? -5.098 -6.504 -0.279 1 98.81 78 THR B C 1
ATOM 1435 O O . THR B 1 78 ? -4.844 -7.707 -0.282 1 98.81 78 THR B O 1
ATOM 1438 N N . LEU B 1 79 ? -4.84 -5.68 -1.26 1 98.88 79 LEU B N 1
ATOM 1439 C CA . LEU B 1 79 ? -4.094 -6.09 -2.443 1 98.88 79 LEU B CA 1
ATOM 1440 C C . LEU B 1 79 ? -2.689 -5.488 -2.438 1 98.88 79 LEU B C 1
ATOM 1442 O O . LEU B 1 79 ? -2.533 -4.27 -2.342 1 98.88 79 LEU B O 1
ATOM 1446 N N . MET B 1 80 ? -1.66 -6.359 -2.531 1 98.81 80 MET B N 1
ATOM 1447 C CA . MET B 1 80 ? -0.278 -5.887 -2.523 1 98.81 80 MET B CA 1
ATOM 1448 C C . MET B 1 80 ? 0.462 -6.348 -3.773 1 98.81 80 MET B C 1
ATOM 1450 O O . MET B 1 80 ? 0.361 -7.512 -4.164 1 98.81 80 MET B O 1
ATOM 1454 N N . VAL B 1 81 ? 1.175 -5.449 -4.406 1 98.88 81 VAL B N 1
AT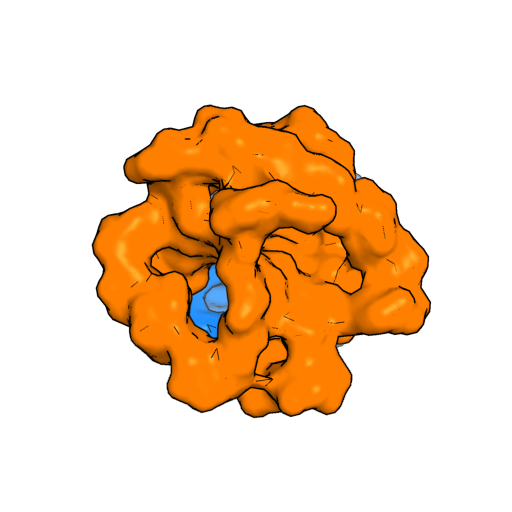OM 1455 C CA . VAL B 1 81 ? 2.064 -5.805 -5.508 1 98.88 81 VAL B CA 1
ATOM 1456 C C . VAL B 1 81 ? 3.486 -5.996 -4.984 1 98.88 81 VAL B C 1
ATOM 1458 O O . VAL B 1 81 ? 4.008 -5.145 -4.262 1 98.88 81 VAL B O 1
ATOM 1461 N N . TYR B 1 82 ? 4.012 -7.117 -5.25 1 98.69 82 TYR B N 1
ATOM 1462 C CA . TYR B 1 82 ? 5.395 -7.441 -4.922 1 98.69 82 TYR B CA 1
ATOM 1463 C C . TYR B 1 82 ? 6.266 -7.445 -6.168 1 98.69 82 TYR B C 1
ATOM 1465 O O . TYR B 1 82 ? 5.848 -7.938 -7.223 1 98.69 82 TYR B O 1
ATOM 1473 N N . LYS B 1 83 ? 7.449 -6.941 -6.055 1 97.94 83 LYS B N 1
ATOM 1474 C CA . LYS B 1 83 ? 8.5 -7.02 -7.062 1 97.94 83 LYS B CA 1
ATOM 1475 C C . LYS B 1 83 ? 9.859 -7.297 -6.418 1 97.94 83 LYS B C 1
ATOM 1477 O O . LYS B 1 83 ? 10.266 -6.59 -5.492 1 97.94 83 LYS B O 1
ATOM 1482 N N . ALA B 1 84 ? 10.422 -8.383 -6.895 1 96.38 84 ALA B N 1
ATOM 1483 C CA . ALA B 1 84 ? 11.75 -8.75 -6.395 1 96.38 84 ALA B CA 1
ATOM 1484 C C . ALA B 1 84 ? 11.734 -8.914 -4.879 1 96.38 84 ALA B C 1
ATOM 1486 O O . ALA B 1 84 ? 12.617 -8.406 -4.184 1 96.38 84 ALA B O 1
ATOM 1487 N N . GLY B 1 85 ? 10.633 -9.508 -4.43 1 96.56 85 GLY B N 1
ATOM 1488 C CA . GLY B 1 85 ? 10.523 -9.906 -3.035 1 96.56 85 GLY B CA 1
ATOM 1489 C C . GLY B 1 85 ? 10.148 -8.758 -2.117 1 96.56 85 GLY B C 1
ATOM 1490 O O . GLY B 1 85 ? 10.094 -8.922 -0.897 1 96.56 85 GLY B O 1
ATOM 1491 N N . GLU B 1 86 ? 9.875 -7.535 -2.721 1 96.75 86 GLU B N 1
ATOM 1492 C CA . GLU B 1 86 ? 9.539 -6.367 -1.918 1 96.75 86 GLU B CA 1
ATOM 1493 C C . GLU B 1 86 ? 8.141 -5.848 -2.258 1 96.75 86 GLU B C 1
ATOM 1495 O O . GLU B 1 86 ? 7.691 -5.965 -3.4 1 96.75 86 GLU B O 1
ATOM 1500 N N . VAL B 1 87 ? 7.512 -5.27 -1.269 1 98 87 VAL B N 1
ATOM 1501 C CA . VAL B 1 87 ? 6.23 -4.617 -1.526 1 98 87 VAL B CA 1
ATOM 1502 C C . VAL B 1 87 ? 6.457 -3.316 -2.291 1 98 87 VAL B C 1
ATOM 1504 O O . VAL B 1 87 ? 7.258 -2.477 -1.875 1 98 87 VAL B O 1
ATOM 1507 N N . GLU B 1 88 ? 5.715 -3.23 -3.398 1 98 88 GLU B N 1
ATOM 1508 C CA . GLU B 1 88 ? 5.785 -2.016 -4.207 1 98 88 GLU B CA 1
ATOM 1509 C C . GLU B 1 88 ? 4.637 -1.067 -3.879 1 98 88 GLU B C 1
ATOM 1511 O O . GLU B 1 88 ? 4.805 0.153 -3.896 1 98 88 GLU B O 1
ATOM 1516 N N . ALA B 1 89 ? 3.506 -1.654 -3.639 1 98.44 89 ALA B N 1
ATOM 1517 C CA . ALA B 1 89 ? 2.303 -0.855 -3.42 1 98.44 89 ALA B CA 1
ATOM 1518 C C . ALA B 1 89 ? 1.198 -1.691 -2.781 1 98.44 89 ALA B C 1
ATOM 1520 O O . ALA B 1 89 ? 1.156 -2.912 -2.953 1 98.44 89 ALA B O 1
ATOM 1521 N N . THR B 1 90 ? 0.343 -1.052 -2.059 1 98.69 90 THR B N 1
ATOM 1522 C CA . THR B 1 90 ? -0.803 -1.666 -1.397 1 98.69 90 THR B CA 1
ATOM 1523 C C . THR B 1 90 ? -2.078 -0.879 -1.683 1 98.69 90 THR B C 1
ATOM 1525 O O . THR B 1 90 ? -2.066 0.354 -1.681 1 98.69 90 THR B O 1
ATOM 1528 N N . LYS B 1 91 ? -3.109 -1.573 -1.991 1 98.56 91 LYS B N 1
ATOM 1529 C CA . LYS B 1 91 ? -4.461 -1.033 -2.092 1 98.56 91 LYS B CA 1
ATOM 1530 C C . LYS B 1 91 ? -5.41 -1.751 -1.138 1 98.56 91 LYS B C 1
ATOM 1532 O O . LYS B 1 91 ? -5.5 -2.98 -1.148 1 98.56 91 LYS B O 1
ATOM 1537 N N . VAL B 1 92 ? -6.109 -0.938 -0.297 1 98.12 92 VAL B N 1
ATOM 1538 C CA . VAL B 1 92 ? -6.996 -1.532 0.697 1 98.12 92 VAL B CA 1
ATOM 1539 C C . VAL B 1 92 ? -8.453 -1.355 0.264 1 98.12 92 VAL B C 1
ATOM 1541 O O . VAL B 1 92 ? -8.844 -0.281 -0.198 1 98.12 92 VAL B O 1
ATOM 1544 N N . GLY B 1 93 ? -9.234 -2.383 0.393 1 97.31 93 GLY B N 1
ATOM 1545 C CA . GLY B 1 93 ? -10.664 -2.307 0.109 1 97.31 93 GLY B CA 1
ATOM 1546 C C . GLY B 1 93 ? -11.023 -2.826 -1.27 1 97.31 93 GLY B C 1
ATOM 1547 O O . GLY B 1 93 ? -10.148 -3.248 -2.029 1 97.31 93 GLY B O 1
ATOM 1548 N N . ALA B 1 94 ? -12.281 -2.846 -1.581 1 96.62 94 ALA B N 1
ATOM 1549 C CA . ALA B 1 94 ? -12.773 -3.334 -2.865 1 96.62 94 ALA B CA 1
ATOM 1550 C C . ALA B 1 94 ? -12.344 -2.414 -4.004 1 96.62 94 ALA B C 1
ATOM 1552 O O . ALA B 1 94 ? -12.25 -1.198 -3.826 1 96.62 94 ALA B O 1
ATOM 1553 N N . VAL B 1 95 ? -12.109 -2.992 -5.133 1 97.75 95 VAL B N 1
ATOM 1554 C CA . VAL B 1 95 ? -11.719 -2.273 -6.34 1 97.75 95 VAL B CA 1
ATOM 1555 C C . VAL B 1 95 ? -12.547 -2.762 -7.523 1 97.75 95 VAL B C 1
ATOM 1557 O O . VAL B 1 95 ? -12.977 -3.916 -7.555 1 97.75 95 VAL B O 1
ATOM 1560 N N . THR B 1 96 ? -12.719 -1.896 -8.5 1 97.44 96 THR B N 1
ATOM 1561 C CA . THR B 1 96 ? -13.234 -2.318 -9.797 1 97.44 96 THR B CA 1
ATOM 1562 C C . THR B 1 96 ? -12.117 -2.895 -10.664 1 97.44 96 THR B C 1
ATOM 1564 O O . THR B 1 96 ? -10.938 -2.764 -10.328 1 97.44 96 THR B O 1
ATOM 1567 N N . LYS B 1 97 ? -12.578 -3.48 -11.742 1 98 97 LYS B N 1
ATOM 1568 C CA . LYS B 1 97 ? -11.578 -4.02 -12.656 1 98 97 LYS B CA 1
ATOM 1569 C C . LYS B 1 97 ? -10.664 -2.92 -13.18 1 98 97 LYS B C 1
ATOM 1571 O O . LYS B 1 97 ? -9.445 -3.096 -13.234 1 98 97 LYS B O 1
ATOM 1576 N N . SER B 1 98 ? -11.234 -1.843 -13.547 1 97.81 98 SER B N 1
ATOM 1577 C CA . SER B 1 98 ? -10.461 -0.725 -14.078 1 97.81 98 SER B CA 1
ATOM 1578 C C . SER B 1 98 ? -9.484 -0.181 -13.039 1 97.81 98 SER B C 1
ATOM 1580 O O . SER B 1 98 ? -8.336 0.115 -13.359 1 97.81 98 SER B O 1
ATOM 1582 N N . GLN B 1 99 ? -9.883 -0.026 -11.828 1 97.06 99 GLN B N 1
ATOM 1583 C CA . GLN B 1 99 ? -9.039 0.458 -10.742 1 97.06 99 GLN B CA 1
ATOM 1584 C C . GLN B 1 99 ? -7.871 -0.495 -10.492 1 97.06 99 GLN B C 1
ATOM 1586 O O . GLN B 1 99 ? -6.73 -0.057 -10.32 1 97.06 99 GLN B O 1
ATOM 1591 N N . LEU B 1 100 ? -8.203 -1.781 -10.508 1 98.56 100 LEU B N 1
ATOM 1592 C CA . LEU B 1 100 ? -7.172 -2.771 -10.234 1 98.56 100 LEU B CA 1
ATOM 1593 C C . LEU B 1 100 ? -6.141 -2.807 -11.359 1 98.56 100 LEU B C 1
ATOM 1595 O O . LEU B 1 100 ? -4.938 -2.891 -11.102 1 98.56 100 LEU B O 1
ATOM 1599 N N . SER B 1 101 ? -6.625 -2.713 -12.578 1 98.44 101 SER B N 1
ATOM 1600 C CA . SER B 1 101 ? -5.707 -2.678 -13.711 1 98.44 101 SER B CA 1
ATOM 1601 C C . SER B 1 101 ? -4.777 -1.472 -13.633 1 98.44 101 SER B C 1
ATOM 1603 O O . SER B 1 101 ? -3.572 -1.595 -13.859 1 98.44 101 SER B O 1
ATOM 1605 N N . ALA B 1 102 ? -5.305 -0.356 -13.305 1 97.19 102 ALA B N 1
ATOM 1606 C CA . ALA B 1 102 ? -4.5 0.855 -13.188 1 97.19 102 ALA B CA 1
ATOM 1607 C C . ALA B 1 102 ? -3.473 0.717 -12.062 1 97.19 102 ALA B C 1
ATOM 1609 O O . ALA B 1 102 ? -2.316 1.117 -12.219 1 97.19 102 ALA B O 1
ATOM 1610 N N . PHE B 1 103 ? -3.895 0.166 -10.961 1 97.75 103 PHE B N 1
ATOM 1611 C CA . PHE B 1 103 ? -3.035 -0.07 -9.805 1 97.75 103 PHE B CA 1
ATOM 1612 C C . PHE B 1 103 ? -1.86 -0.966 -10.18 1 97.75 103 PHE B C 1
ATOM 1614 O O . PHE B 1 103 ? -0.709 -0.65 -9.875 1 97.75 103 PHE B O 1
ATOM 1621 N N . ILE B 1 104 ? -2.227 -1.996 -10.898 1 98.38 104 ILE B N 1
ATOM 1622 C CA . ILE B 1 104 ? -1.212 -2.957 -11.312 1 98.38 104 ILE B CA 1
ATOM 1623 C C . ILE B 1 104 ? -0.255 -2.299 -12.305 1 98.38 104 ILE B C 1
ATOM 1625 O O . ILE B 1 104 ? 0.962 -2.324 -12.109 1 98.38 104 ILE B O 1
ATOM 1629 N N . ASP B 1 105 ? -0.772 -1.646 -13.281 1 97.38 105 ASP B N 1
ATOM 1630 C CA . ASP B 1 105 ? 0.034 -1.077 -14.359 1 97.38 105 ASP B CA 1
ATOM 1631 C C . ASP B 1 105 ? 0.986 -0.009 -13.828 1 97.38 105 ASP B C 1
ATOM 1633 O O . ASP B 1 105 ? 2.096 0.152 -14.336 1 97.38 105 ASP B O 1
ATOM 1637 N N . SER B 1 106 ? 0.637 0.617 -12.805 1 96.38 106 SER B N 1
ATOM 1638 C CA . SER B 1 106 ? 1.463 1.689 -12.258 1 96.38 106 SER B CA 1
ATOM 1639 C C . SER B 1 106 ? 2.582 1.134 -11.383 1 96.38 106 SER B C 1
ATOM 1641 O O . SER B 1 106 ? 3.484 1.87 -10.984 1 96.38 106 SER B O 1
ATOM 1643 N N . ASN B 1 107 ? 2.559 -0.204 -11.125 1 97.31 107 ASN B N 1
ATOM 1644 C CA . ASN B 1 107 ? 3.473 -0.695 -10.094 1 97.31 107 ASN B CA 1
ATOM 1645 C C . ASN B 1 107 ? 4.266 -1.904 -10.586 1 97.31 107 ASN B C 1
ATOM 1647 O O . ASN B 1 107 ? 5.023 -2.506 -9.82 1 97.31 107 ASN B O 1
ATOM 1651 N N . ILE B 1 108 ? 3.955 -2.314 -11.859 1 94.75 108 ILE B N 1
ATOM 1652 C CA . ILE B 1 108 ? 4.746 -3.422 -12.383 1 94.75 108 ILE B CA 1
ATOM 1653 C C . ILE B 1 108 ? 5.516 -2.965 -13.617 1 94.75 108 ILE B C 1
ATOM 1655 O O . ILE B 1 108 ? 5.148 -1.975 -14.258 1 94.75 108 ILE B O 1
#

Foldseek 3Di:
DAPQEAEDALVCCCVQAQQDQAKEKEWEDAPPDPLSVVCVVLLNVVSVVCPPRYRYYYYYCVRHVPVCVVVVPDAPRKIFIDHNRDTQDIDHTHDDSVRVVVVVVVRD/DAPQEAEDALVCCCVLAQQDQAKEKEWEDAPPDPLSVVCVVLLNVVSVVCPPRYRYYYYYCVRHVPVCVVVVPDAPRKIFIDHNRDTQDIDHTHDDSVRVVVVVVVRD